Protein AF-A0A653CIJ9-F1 (afdb_monomer)

Secondary structure (DSSP, 8-state):
---HHHHHHHHHHHHHHHHHHHHS-TTTTS----TT-------GGGHHHHHHHHHHHHHHS--TTS-GGGHHHHHHHHHHHHHHHHHHS-SS--GGGHHHHHHHHHHHHHHHHHHHHHHHHH--HHHHHHHHHHHHHHHH-PPPTTS-HHHHHHHHHHHHHHHHHHHHHHHHSTTS-HHHHHHHHHHHHHHHHHHHHHHHHTT-HHHHHHHHHGGGGSSS--HHHHHHHHHHHHHHHHHHHHTT-THHHHHHHHHHHHS-GGGS-HHHHHHHHHHHHHHHHHHHHH--

Mean predicted aligned error: 9.96 Å

Organism: Callosobruchus maculatus (NCBI:txid64391)

Radius of gyration: 22.39 Å; Cα contacts (8 Å, |Δi|>4): 228; chains: 1; bounding box: 63×54×55 Å

Solvent-accessible surface area (backbone atoms only — not comparable to full-atom values): 16338 Å² total; per-residue (Å²): 133,82,62,70,61,61,52,50,49,50,48,50,51,50,48,52,47,50,52,34,54,58,70,64,38,85,65,74,82,70,67,92,80,70,96,81,72,79,72,78,82,68,62,76,90,49,48,29,58,53,37,40,49,33,28,50,46,47,68,78,56,65,47,95,87,52,64,72,76,55,37,60,55,25,41,53,50,20,50,54,46,41,52,54,55,57,70,73,48,72,92,72,88,51,79,89,50,46,68,49,57,54,44,53,54,54,44,50,51,48,51,53,50,49,51,39,56,53,23,67,74,67,67,46,76,70,33,55,55,52,37,54,51,50,56,52,47,53,74,72,61,66,82,60,90,86,54,55,68,67,58,55,46,54,56,48,53,56,48,43,58,54,25,51,51,47,25,53,55,31,65,71,53,70,85,79,34,68,72,59,18,46,52,23,46,51,53,44,45,51,46,37,41,50,51,16,52,48,31,37,75,71,69,34,50,68,62,12,53,60,37,48,57,53,54,73,77,47,94,75,73,55,65,73,53,53,49,52,40,52,54,47,50,38,52,40,19,54,49,36,38,75,70,75,34,75,62,24,49,57,54,32,52,48,55,60,69,72,45,72,53,87,79,51,56,71,70,57,43,49,52,51,52,54,53,50,51,54,49,54,60,53,51,63,66,75,76,113

InterPro domains:
  IPR003151 PIK-related kinase, FAT [PF02259] (44-279)
  IPR050517 DNA Damage Response and Repair Kinase [PTHR11139] (43-276)

pLDDT: mean 82.45, std 19.85, range [30.09, 97.69]

Structure (mmCIF, N/CA/C/O backbone):
data_AF-A0A653CIJ9-F1
#
_entry.id   AF-A0A653CIJ9-F1
#
loop_
_atom_site.group_PDB
_atom_site.id
_atom_site.type_symbol
_atom_site.label_atom_id
_atom_site.label_alt_id
_atom_site.label_comp_id
_atom_site.label_asym_id
_atom_site.label_entity_id
_atom_site.label_seq_id
_atom_site.pdbx_PDB_ins_code
_atom_site.Cartn_x
_atom_site.Cartn_y
_atom_site.Cartn_z
_atom_site.occupancy
_atom_site.B_iso_or_equiv
_atom_site.auth_seq_id
_atom_site.auth_comp_id
_atom_site.auth_asym_id
_atom_site.auth_atom_id
_atom_site.pdbx_PDB_model_num
ATOM 1 N N . MET A 1 1 ? -15.320 -1.641 -22.623 1.00 35.25 1 MET A N 1
ATOM 2 C CA . MET A 1 1 ? -15.693 -2.919 -21.975 1.00 35.25 1 MET A CA 1
ATOM 3 C C . MET A 1 1 ? -15.150 -2.884 -20.554 1.00 35.25 1 MET A C 1
ATOM 5 O O . MET A 1 1 ? -13.973 -2.603 -20.393 1.00 35.25 1 MET A O 1
ATOM 9 N N . GLY A 1 2 ? -16.014 -2.996 -19.540 1.00 39.44 2 GLY A N 1
ATOM 10 C CA . GLY A 1 2 ? -15.637 -2.788 -18.135 1.00 39.44 2 GLY A CA 1
ATOM 11 C C . GLY A 1 2 ? -14.834 -3.954 -17.557 1.00 39.44 2 GLY A C 1
ATOM 12 O O . GLY A 1 2 ? -15.166 -5.106 -17.819 1.00 39.44 2 GLY A O 1
ATOM 13 N N . ASP A 1 3 ? -13.804 -3.633 -16.772 1.00 39.78 3 ASP A N 1
ATOM 14 C CA . ASP A 1 3 ? -12.918 -4.585 -16.094 1.00 39.78 3 ASP A CA 1
ATOM 15 C C . ASP A 1 3 ? -13.707 -5.559 -15.177 1.00 39.78 3 ASP A C 1
ATOM 17 O O . ASP A 1 3 ? -14.273 -5.136 -14.157 1.00 39.78 3 ASP A O 1
ATOM 21 N N . PRO A 1 4 ? -13.752 -6.868 -15.499 1.00 38.34 4 PRO A N 1
ATOM 22 C CA . PRO A 1 4 ? -14.448 -7.883 -14.705 1.00 38.34 4 PRO A CA 1
ATOM 23 C C . PRO A 1 4 ? -13.892 -8.038 -13.280 1.00 38.34 4 PRO A C 1
ATOM 25 O O . PRO A 1 4 ? -14.633 -8.430 -12.369 1.00 38.34 4 PRO A O 1
ATOM 28 N N . ASN A 1 5 ? -12.614 -7.707 -13.061 1.00 38.00 5 ASN A N 1
ATOM 29 C CA . ASN A 1 5 ? -11.963 -7.789 -11.754 1.00 38.00 5 ASN A CA 1
ATOM 30 C C . ASN A 1 5 ? -12.343 -6.602 -10.865 1.00 38.00 5 ASN A C 1
ATOM 32 O O . ASN A 1 5 ? -12.708 -6.807 -9.705 1.00 38.00 5 ASN A O 1
ATOM 36 N N . GLY A 1 6 ? -12.399 -5.389 -11.422 1.00 35.47 6 GLY A N 1
ATOM 37 C CA . GLY A 1 6 ? -12.941 -4.210 -10.746 1.00 35.47 6 GLY A CA 1
ATOM 38 C C . GLY A 1 6 ? -14.407 -4.367 -10.322 1.00 35.47 6 GLY A C 1
ATOM 39 O O . GLY A 1 6 ? -14.795 -3.895 -9.253 1.00 35.47 6 GLY A O 1
ATOM 40 N N . ILE A 1 7 ? -15.223 -5.094 -11.096 1.00 36.72 7 ILE A N 1
ATOM 41 C CA . ILE A 1 7 ? -16.620 -5.403 -10.738 1.00 36.72 7 ILE A CA 1
ATOM 42 C C . ILE A 1 7 ? -16.692 -6.434 -9.603 1.00 36.72 7 ILE A C 1
ATOM 44 O O . ILE A 1 7 ? -17.505 -6.276 -8.691 1.00 36.72 7 ILE A O 1
ATOM 48 N N . ARG A 1 8 ? -15.842 -7.471 -9.609 1.00 37.38 8 ARG A N 1
ATOM 49 C CA . ARG A 1 8 ? -15.762 -8.454 -8.510 1.00 37.38 8 ARG A CA 1
ATOM 50 C C . ARG A 1 8 ? -15.250 -7.830 -7.215 1.00 37.38 8 ARG A C 1
ATO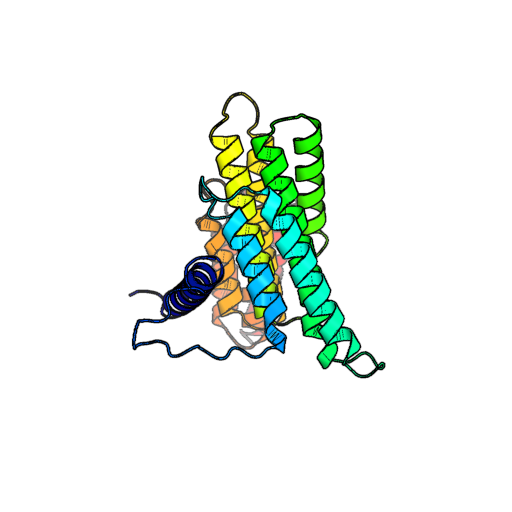M 52 O O . ARG A 1 8 ? -15.795 -8.126 -6.154 1.00 37.38 8 ARG A O 1
ATOM 59 N N . GLN A 1 9 ? -14.265 -6.940 -7.301 1.00 41.88 9 GLN A N 1
ATOM 60 C CA . GLN A 1 9 ? -13.733 -6.209 -6.156 1.00 41.88 9 GLN A CA 1
ATOM 61 C C . GLN A 1 9 ? -14.761 -5.218 -5.600 1.00 41.88 9 GLN A C 1
ATOM 63 O O . GLN A 1 9 ? -15.078 -5.301 -4.417 1.00 41.88 9 GLN A O 1
ATOM 68 N N . LYS A 1 10 ? -15.406 -4.408 -6.454 1.00 39.22 10 LYS A N 1
ATOM 69 C CA . LYS A 1 10 ? -16.530 -3.553 -6.036 1.00 39.22 10 LYS A CA 1
ATOM 70 C C . LYS A 1 10 ? -17.684 -4.355 -5.449 1.00 39.22 10 LYS A C 1
ATOM 72 O O . LYS A 1 10 ? -18.260 -3.919 -4.465 1.00 39.22 10 LYS A O 1
ATOM 77 N N . ARG A 1 11 ? -18.024 -5.530 -5.994 1.00 37.16 11 ARG A N 1
ATOM 78 C CA . ARG A 1 11 ? -19.059 -6.405 -5.413 1.00 37.16 11 ARG A CA 1
ATOM 79 C C . ARG A 1 11 ? -18.641 -6.958 -4.058 1.00 37.16 11 ARG A C 1
ATOM 81 O O . ARG A 1 11 ? -19.482 -7.020 -3.172 1.00 37.16 11 ARG A O 1
ATOM 88 N N . ARG A 1 12 ? -17.378 -7.346 -3.865 1.00 45.66 12 ARG A N 1
ATOM 89 C CA . ARG A 1 12 ? -16.869 -7.844 -2.578 1.00 45.66 12 ARG A CA 1
ATOM 90 C C . ARG A 1 12 ? -16.817 -6.729 -1.536 1.00 45.66 12 ARG A C 1
ATOM 92 O O . ARG A 1 12 ? -17.280 -6.942 -0.425 1.00 45.66 12 ARG A O 1
ATOM 99 N N . GLU A 1 13 ? -16.364 -5.540 -1.914 1.00 47.19 13 GLU A N 1
ATOM 100 C CA . GLU A 1 13 ? -16.382 -4.330 -1.085 1.00 47.19 13 GLU A CA 1
ATOM 101 C C . GLU A 1 13 ? -17.812 -3.887 -0.773 1.00 47.19 13 GLU A C 1
ATOM 103 O O . GLU A 1 13 ? -18.110 -3.617 0.378 1.00 47.19 13 GLU A O 1
ATOM 108 N N . GLN A 1 14 ? -18.734 -3.900 -1.740 1.00 43.75 14 GLN A N 1
ATOM 109 C CA . GLN A 1 14 ? -20.156 -3.617 -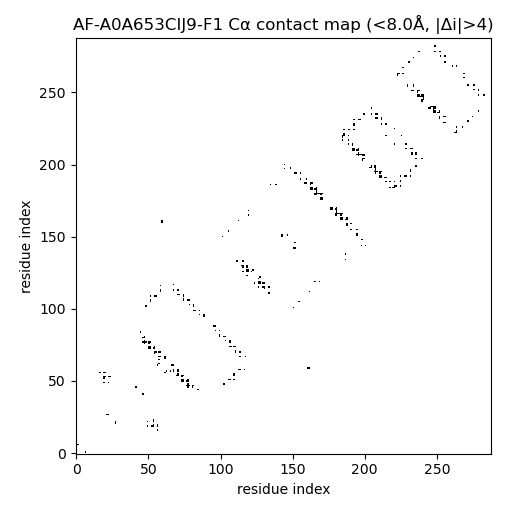1.514 1.00 43.75 14 GLN A CA 1
ATOM 110 C C . GLN A 1 14 ? -20.832 -4.684 -0.656 1.00 43.75 14 GLN A C 1
ATOM 112 O O . GLN A 1 14 ? -21.688 -4.345 0.151 1.00 43.75 14 GLN A O 1
ATOM 117 N N . THR A 1 15 ? -20.452 -5.956 -0.790 1.00 41.41 15 THR A N 1
ATOM 118 C CA . THR A 1 15 ? -20.979 -7.048 0.041 1.00 41.41 15 THR A CA 1
ATOM 119 C C . THR A 1 15 ? -20.452 -6.926 1.465 1.00 41.41 15 THR A C 1
ATOM 121 O O . THR A 1 15 ? -21.232 -7.002 2.403 1.00 41.41 15 THR A O 1
ATOM 124 N N . LEU A 1 16 ? -19.158 -6.656 1.649 1.00 48.03 16 LEU A N 1
ATOM 125 C CA . LEU A 1 16 ? -18.554 -6.418 2.962 1.00 48.03 16 LEU A CA 1
ATOM 126 C C . LEU A 1 16 ? -19.055 -5.112 3.592 1.00 48.03 16 LEU A C 1
ATOM 128 O O . LEU A 1 16 ? -19.293 -5.077 4.793 1.00 48.03 16 LEU A O 1
ATOM 132 N N . LEU A 1 17 ? -19.305 -4.076 2.790 1.00 46.53 17 LEU A N 1
ATOM 133 C CA . LEU A 1 17 ? -19.929 -2.821 3.205 1.00 46.53 17 LEU A CA 1
ATOM 134 C C . LEU A 1 17 ? -21.400 -3.030 3.573 1.00 46.53 17 LEU A C 1
ATOM 136 O O . LEU A 1 17 ? -21.857 -2.472 4.560 1.00 46.53 17 LEU A O 1
ATOM 140 N N . ALA A 1 18 ? -22.147 -3.846 2.828 1.00 42.81 18 ALA A N 1
ATOM 141 C CA . ALA A 1 18 ? -23.533 -4.186 3.140 1.00 42.81 18 ALA A CA 1
ATOM 142 C C . ALA A 1 18 ? -23.631 -5.061 4.397 1.00 42.81 18 ALA A C 1
ATOM 144 O O . ALA A 1 18 ? -24.510 -4.840 5.225 1.00 42.81 18 ALA A O 1
ATOM 145 N N . VAL A 1 19 ? -22.717 -6.018 4.570 1.00 45.94 19 VAL A N 1
ATOM 146 C CA . VAL A 1 19 ? -22.606 -6.856 5.773 1.00 45.94 19 VAL A CA 1
ATOM 147 C C . VAL A 1 19 ? -22.187 -6.004 6.972 1.00 45.94 19 VAL A C 1
ATOM 149 O O . VAL A 1 19 ? -22.821 -6.073 8.018 1.00 45.94 19 VAL A O 1
ATOM 152 N N . GLY A 1 20 ? -21.197 -5.127 6.809 1.00 43.41 20 GLY A N 1
ATOM 153 C CA . GLY A 1 20 ? -20.756 -4.199 7.846 1.00 43.41 20 GLY A CA 1
ATOM 154 C C . GLY A 1 20 ? -21.824 -3.170 8.226 1.00 43.41 20 GLY A C 1
ATOM 155 O O . GLY A 1 20 ? -22.024 -2.928 9.410 1.00 43.41 20 GLY A O 1
ATOM 156 N N . LYS A 1 21 ? -22.590 -2.640 7.262 1.00 42.53 21 LYS A N 1
ATOM 157 C CA . LYS A 1 21 ? -23.752 -1.768 7.518 1.00 42.53 21 LYS A CA 1
ATOM 158 C C . LYS A 1 21 ? -24.861 -2.483 8.293 1.00 42.53 21 LYS A C 1
ATOM 160 O O . LYS A 1 21 ? -25.407 -1.894 9.216 1.00 42.53 21 LYS A O 1
ATOM 165 N N . ARG A 1 22 ? -25.160 -3.749 7.967 1.00 39.88 22 ARG A N 1
ATOM 166 C CA . ARG A 1 22 ? -26.161 -4.560 8.691 1.00 39.88 22 ARG A CA 1
ATOM 167 C C . ARG A 1 22 ? -25.728 -4.914 10.114 1.00 39.88 22 ARG A C 1
ATOM 169 O O . ARG A 1 22 ? -26.576 -5.035 10.985 1.00 39.88 22 ARG A O 1
ATOM 176 N N . LEU A 1 23 ? -24.428 -5.089 10.348 1.00 44.19 23 LEU A N 1
ATOM 177 C CA . LEU A 1 23 ? -23.879 -5.470 11.655 1.00 44.19 23 LEU A CA 1
ATOM 178 C C . LEU A 1 23 ? -23.578 -4.260 12.554 1.00 44.19 23 LEU A C 1
ATOM 180 O O . LEU A 1 23 ? -23.607 -4.387 13.774 1.00 44.19 23 LEU A O 1
ATOM 184 N N . ALA A 1 24 ? -23.335 -3.084 11.970 1.00 38.44 24 ALA A N 1
ATOM 185 C CA . ALA A 1 24 ? -23.124 -1.828 12.690 1.00 38.44 24 ALA A CA 1
ATOM 186 C C . ALA A 1 24 ? -24.430 -1.128 13.108 1.00 38.44 24 ALA A C 1
ATOM 188 O O . ALA A 1 24 ? -24.363 -0.048 13.706 1.00 38.44 24 ALA A O 1
ATOM 189 N N . ASP A 1 25 ? -25.599 -1.688 12.779 1.00 38.00 25 ASP A N 1
ATOM 190 C CA . ASP A 1 25 ? -26.905 -1.154 13.157 1.00 38.00 25 ASP A CA 1
ATOM 191 C C . ASP A 1 25 ? -27.449 -1.873 14.411 1.00 38.00 25 ASP A C 1
ATOM 193 O O . ASP A 1 25 ? -27.923 -3.008 14.319 1.00 38.00 25 ASP A O 1
ATOM 197 N N . PRO A 1 26 ? -27.410 -1.250 15.608 1.00 40.25 26 PRO A N 1
ATOM 198 C CA . PRO A 1 26 ? -27.863 -1.881 16.850 1.00 40.25 26 PRO A CA 1
ATOM 199 C C . PRO A 1 26 ? -29.378 -2.135 16.886 1.00 40.25 26 PRO A C 1
ATOM 201 O O . PRO A 1 26 ? -29.870 -2.761 17.828 1.00 40.25 26 PRO A O 1
ATOM 204 N N . LYS A 1 27 ? -30.132 -1.611 15.907 1.00 39.47 27 LYS A N 1
ATOM 205 C CA . LYS A 1 27 ? -31.590 -1.743 15.820 1.00 39.47 27 LYS A CA 1
ATOM 206 C C . LYS A 1 27 ? -32.053 -2.965 15.020 1.00 39.47 27 LYS A C 1
ATOM 208 O O . LYS A 1 27 ? -33.137 -3.460 15.297 1.00 39.47 27 LYS A O 1
ATOM 213 N N . LEU A 1 28 ? -31.225 -3.540 14.142 1.00 39.03 28 LEU A N 1
ATOM 214 C CA . LEU A 1 28 ? -31.587 -4.767 13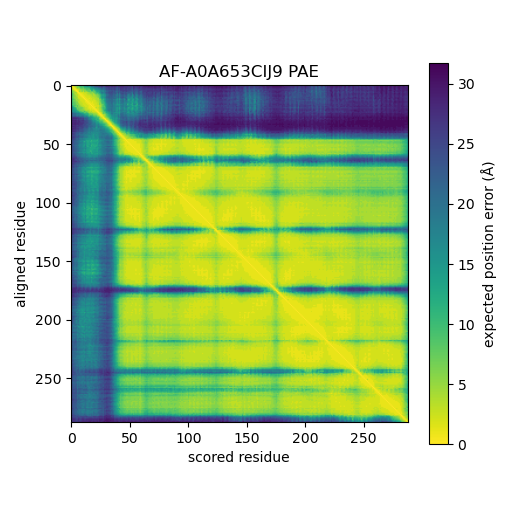.407 1.00 39.03 28 LEU A CA 1
ATOM 215 C C . LEU A 1 28 ? -31.463 -6.060 14.234 1.00 39.03 28 LEU A C 1
ATOM 217 O O . LEU A 1 28 ? -31.831 -7.133 13.768 1.00 39.03 28 LEU A O 1
ATOM 221 N N . GLY A 1 29 ? -30.975 -5.972 15.474 1.00 35.75 29 GLY A N 1
ATOM 222 C CA . GLY A 1 29 ? -31.006 -7.078 16.434 1.00 35.75 29 GLY A CA 1
ATOM 223 C C . GLY A 1 29 ? -32.309 -7.186 17.233 1.00 35.75 29 GLY A C 1
ATOM 224 O O . GLY A 1 29 ? -32.353 -7.988 18.162 1.00 35.75 29 GLY A O 1
ATOM 225 N N . ARG A 1 30 ? -33.328 -6.358 16.943 1.00 33.69 30 ARG A N 1
ATOM 226 C CA . ARG A 1 30 ? -34.541 -6.247 17.773 1.00 33.69 30 ARG A CA 1
ATOM 227 C C . ARG A 1 30 ? -35.883 -6.191 17.034 1.00 33.69 30 ARG A C 1
ATOM 229 O O . ARG A 1 30 ? -36.881 -5.942 17.696 1.00 33.69 30 ARG A O 1
ATOM 236 N N . ASP A 1 31 ? -35.928 -6.480 15.735 1.00 30.89 31 ASP A N 1
ATOM 237 C CA . ASP A 1 31 ? -37.199 -6.753 15.049 1.00 30.89 31 ASP A CA 1
ATOM 238 C C . ASP A 1 31 ? -37.380 -8.264 14.870 1.00 30.89 31 ASP A C 1
ATOM 240 O O . ASP A 1 31 ? -36.974 -8.871 13.874 1.00 30.89 31 ASP A O 1
ATOM 244 N N . GLU A 1 32 ? -37.998 -8.884 15.875 1.00 33.69 32 GLU A N 1
ATOM 245 C CA . GLU A 1 32 ? -38.643 -10.187 15.734 1.00 33.69 32 GLU A CA 1
ATOM 246 C C . GLU A 1 32 ? -39.872 -10.028 14.825 1.00 33.69 32 GLU A C 1
ATOM 248 O O . GLU A 1 32 ? -40.973 -9.778 15.306 1.00 33.69 32 GLU A O 1
ATOM 253 N N . GLY A 1 33 ? -39.708 -10.109 13.498 1.00 33.59 33 GLY A N 1
ATOM 254 C CA . GLY A 1 33 ? -40.895 -10.011 12.638 1.00 33.59 33 GLY A CA 1
ATOM 255 C C . GLY A 1 33 ? -40.758 -9.955 11.119 1.00 33.59 33 GLY A C 1
ATOM 256 O O . GLY A 1 33 ? -41.736 -9.582 10.481 1.00 33.59 33 GLY A O 1
ATOM 257 N N . SER A 1 34 ? -39.626 -10.308 10.491 1.00 30.09 34 SER A N 1
ATOM 258 C CA . SER A 1 34 ? -39.554 -10.333 9.012 1.00 30.09 34 SER A CA 1
ATOM 259 C C . SER A 1 34 ? -39.016 -11.661 8.456 1.00 30.09 34 SER A C 1
ATOM 261 O O . SER A 1 34 ? -37.984 -12.134 8.949 1.00 30.09 34 SER A O 1
ATOM 263 N N . PRO A 1 35 ? -39.658 -12.288 7.441 1.00 35.59 35 PRO A N 1
ATOM 264 C CA . PRO A 1 35 ? -39.469 -13.711 7.140 1.00 35.59 35 PRO A CA 1
ATOM 265 C C . PRO A 1 35 ? -38.202 -14.047 6.339 1.00 35.59 35 PRO A C 1
ATOM 267 O O . PRO A 1 35 ? -37.975 -15.216 6.050 1.00 35.59 35 PRO A O 1
ATOM 270 N N . ASP A 1 36 ? -37.357 -13.074 5.985 1.00 34.94 36 ASP A N 1
ATOM 271 C CA . ASP A 1 36 ? -36.250 -13.294 5.034 1.00 34.94 36 ASP A CA 1
ATOM 272 C C . ASP A 1 36 ? -34.850 -13.294 5.684 1.00 34.94 36 ASP A C 1
ATOM 274 O O . ASP A 1 36 ? -33.830 -12.914 5.101 1.00 34.94 36 ASP A O 1
ATOM 278 N N . HIS A 1 37 ? -34.778 -13.733 6.943 1.00 39.34 37 HIS A N 1
ATOM 279 C CA . HIS A 1 37 ? -33.533 -13.826 7.703 1.00 39.34 37 HIS A CA 1
ATOM 280 C C . HIS A 1 37 ? -32.800 -15.144 7.433 1.00 39.34 37 HIS A C 1
ATOM 282 O O . HIS A 1 37 ? -32.650 -15.987 8.320 1.00 39.34 37 HIS A O 1
ATOM 288 N N . ARG A 1 38 ? -32.206 -15.295 6.243 1.00 34.44 38 ARG A N 1
ATOM 289 C CA . ARG A 1 38 ? -30.994 -16.123 6.149 1.00 34.44 38 ARG A CA 1
ATOM 290 C C . ARG A 1 38 ? -29.889 -15.410 6.931 1.00 34.44 38 ARG A C 1
ATOM 292 O O . ARG A 1 38 ? -29.119 -14.634 6.369 1.00 34.44 38 ARG A O 1
ATOM 299 N N . ARG A 1 39 ? -29.832 -15.643 8.251 1.00 42.91 39 ARG A N 1
ATOM 300 C CA . ARG A 1 39 ? -28.660 -15.320 9.076 1.00 42.91 39 ARG A CA 1
ATOM 301 C C . ARG A 1 39 ? -27.484 -16.024 8.412 1.00 42.91 39 ARG A C 1
ATOM 303 O O . ARG A 1 39 ? -27.364 -17.240 8.513 1.00 42.91 39 ARG A O 1
ATOM 310 N N . ILE A 1 40 ? -26.652 -15.281 7.687 1.00 44.88 40 ILE A N 1
ATOM 311 C CA . ILE A 1 40 ? -25.373 -15.804 7.215 1.00 44.88 40 ILE A CA 1
ATOM 312 C C . ILE A 1 40 ? -24.603 -16.129 8.496 1.00 44.88 40 ILE A C 1
ATOM 314 O O . ILE A 1 40 ? -24.130 -15.228 9.187 1.00 44.88 40 ILE A O 1
ATOM 318 N N . GLN A 1 41 ? -24.572 -17.406 8.872 1.00 44.16 41 GLN A N 1
ATOM 319 C CA . GLN A 1 41 ? -23.810 -17.897 10.010 1.00 44.16 41 GLN A CA 1
ATOM 320 C C . GLN A 1 41 ? -22.335 -17.801 9.612 1.00 44.16 41 GLN A C 1
ATOM 322 O O . GLN A 1 41 ? -21.765 -18.715 9.024 1.00 44.16 41 GLN A O 1
ATOM 327 N N . LEU A 1 42 ? -21.740 -16.627 9.826 1.00 55.62 42 LEU A N 1
ATOM 328 C CA . LEU A 1 42 ? -20.315 -16.430 9.604 1.00 55.62 42 LEU A CA 1
ATOM 329 C C . LEU A 1 42 ? -19.532 -17.227 10.659 1.00 55.62 42 LEU A C 1
ATOM 331 O O . LEU A 1 42 ? -19.967 -17.281 11.815 1.00 55.62 42 LEU A O 1
ATOM 335 N N . PRO A 1 43 ? -18.387 -17.836 10.294 1.00 67.94 43 PRO A N 1
ATOM 336 C CA . PRO A 1 43 ? -17.551 -18.556 11.246 1.00 67.94 43 PRO A CA 1
ATOM 337 C C . PRO A 1 43 ? -17.226 -17.675 12.453 1.00 67.94 43 PRO A C 1
ATOM 339 O O . PRO A 1 43 ? -16.777 -16.538 12.289 1.00 67.94 43 PRO A O 1
ATOM 342 N N . LYS A 1 44 ? -17.436 -18.195 13.670 1.00 65.00 44 LYS A N 1
ATOM 343 C CA . LYS A 1 44 ? -17.152 -17.464 14.921 1.00 65.00 44 LYS A CA 1
ATOM 344 C C . LYS A 1 44 ? -15.698 -16.978 14.985 1.00 65.00 44 LYS A C 1
ATOM 346 O O . LYS A 1 44 ? -15.438 -15.899 15.504 1.00 65.00 44 LYS A O 1
ATOM 351 N N . GLU A 1 45 ? -14.784 -17.718 14.364 1.00 66.81 45 GLU A N 1
ATOM 352 C CA . GLU A 1 45 ? -13.358 -17.397 14.227 1.00 66.81 45 GLU A CA 1
ATOM 353 C C . GLU A 1 45 ? -13.084 -16.097 13.444 1.00 66.81 45 GLU A C 1
ATOM 355 O O . GLU A 1 45 ? -12.016 -15.507 13.588 1.00 66.81 45 GLU A O 1
ATOM 360 N N . MET A 1 46 ? -14.044 -15.608 12.647 1.00 79.56 46 MET A N 1
ATOM 361 C CA . MET A 1 46 ? -13.947 -14.338 11.911 1.00 79.56 46 MET A CA 1
ATOM 362 C C . MET A 1 46 ? -14.667 -13.173 12.597 1.00 79.56 46 MET A C 1
ATOM 364 O O . MET A 1 46 ? -14.729 -12.071 12.046 1.00 79.56 46 MET A O 1
ATOM 368 N N . ALA A 1 47 ? -15.206 -13.376 13.798 1.00 87.06 47 ALA A N 1
ATOM 369 C CA . ALA A 1 47 ? -15.973 -12.346 14.485 1.00 87.06 47 ALA A CA 1
ATOM 370 C C . ALA A 1 47 ? -15.124 -11.101 14.815 1.00 87.06 47 ALA A C 1
ATOM 372 O O . ALA A 1 47 ? -15.605 -9.982 14.652 1.00 87.06 47 ALA A O 1
ATOM 373 N N . TRP A 1 48 ? -13.834 -11.268 15.142 1.00 90.38 48 TRP A N 1
ATOM 374 C CA . TRP A 1 48 ? -12.902 -10.141 15.312 1.00 90.38 48 TRP A CA 1
ATOM 375 C C . TRP A 1 48 ? -12.797 -9.276 14.044 1.00 90.38 48 TRP A C 1
ATOM 377 O O . TRP A 1 48 ? -12.728 -8.052 14.134 1.00 90.38 48 TRP A O 1
ATOM 387 N N . LYS A 1 49 ? -12.834 -9.900 12.858 1.00 90.12 49 LYS A N 1
ATOM 388 C CA . LYS A 1 49 ? -12.684 -9.230 11.559 1.00 90.12 49 LYS A CA 1
ATOM 389 C C . LYS A 1 49 ? -13.904 -8.375 11.238 1.00 90.12 49 LYS A C 1
ATOM 391 O O . LYS A 1 49 ? -13.768 -7.245 10.779 1.00 90.12 49 LYS A O 1
ATOM 396 N N . ILE A 1 50 ? -15.092 -8.894 11.542 1.00 89.31 50 ILE A N 1
ATOM 397 C CA . ILE A 1 50 ? -16.355 -8.153 11.452 1.00 89.31 50 ILE A CA 1
ATOM 398 C C . ILE A 1 50 ? -16.329 -6.940 12.381 1.00 89.31 50 ILE A C 1
ATOM 400 O O . ILE A 1 50 ? -16.611 -5.829 11.935 1.00 89.31 50 ILE A O 1
ATOM 404 N N . THR A 1 51 ? -15.974 -7.143 13.653 1.00 91.94 51 THR A N 1
ATOM 405 C CA . THR A 1 51 ? -15.897 -6.068 14.650 1.00 91.94 51 THR A CA 1
ATOM 406 C C . THR A 1 51 ? -14.927 -4.980 14.194 1.00 91.94 51 THR A C 1
ATOM 408 O O . THR A 1 51 ? -15.271 -3.801 14.165 1.00 91.94 51 THR A O 1
ATOM 411 N N . MET A 1 52 ? -13.739 -5.371 13.737 1.00 93.69 52 MET A N 1
ATOM 412 C CA . MET A 1 52 ? -12.742 -4.449 13.203 1.00 93.69 52 MET A CA 1
ATOM 413 C C . MET A 1 52 ? -13.267 -3.661 11.991 1.00 93.69 52 MET A C 1
ATOM 415 O O . MET A 1 52 ? -13.128 -2.439 11.948 1.00 93.69 52 MET A O 1
ATOM 419 N N . TYR A 1 53 ? -13.917 -4.318 11.025 1.00 91.19 53 TYR A N 1
ATOM 420 C CA . TYR A 1 53 ? -14.534 -3.624 9.888 1.00 91.19 53 TYR A CA 1
ATOM 421 C C . TYR A 1 53 ? -15.663 -2.682 10.313 1.00 91.19 53 TYR A C 1
ATOM 423 O O . TYR A 1 53 ? -15.785 -1.603 9.740 1.00 91.19 53 TYR A O 1
ATOM 431 N N . GLY A 1 54 ? -16.434 -3.023 11.347 1.00 89.94 54 GLY A N 1
ATOM 432 C CA . GLY A 1 54 ? -17.402 -2.109 11.959 1.00 89.94 54 GLY A CA 1
ATOM 433 C C . GLY A 1 54 ? -16.747 -0.814 12.451 1.00 89.94 54 GLY A C 1
ATOM 434 O O . GLY A 1 54 ? -17.254 0.275 12.178 1.00 89.94 54 GLY A O 1
ATOM 435 N N . GLY A 1 55 ? -15.577 -0.919 13.088 1.00 92.06 55 GLY A N 1
ATOM 436 C CA . GLY A 1 55 ? -14.775 0.236 13.496 1.00 92.06 55 GLY A CA 1
ATOM 437 C C . GLY A 1 55 ? -14.305 1.087 12.314 1.00 92.06 55 GLY A C 1
ATOM 438 O O . GLY A 1 55 ? -14.482 2.304 12.327 1.00 92.06 55 GLY A O 1
ATOM 439 N N . TYR A 1 56 ? -13.767 0.464 11.262 1.00 91.62 56 TYR A N 1
ATOM 440 C CA . TYR A 1 56 ? -13.338 1.191 10.062 1.00 91.62 56 TYR A CA 1
ATOM 441 C C . TYR A 1 56 ? -14.502 1.902 9.361 1.00 91.62 56 TYR A C 1
ATOM 443 O O . TYR A 1 56 ? -14.367 3.050 8.937 1.00 91.62 56 TYR A O 1
ATOM 451 N N . LEU A 1 57 ? -15.664 1.250 9.263 1.00 89.38 57 LEU A N 1
ATOM 452 C CA . LEU A 1 57 ? -16.858 1.858 8.680 1.00 89.38 57 LEU A CA 1
ATOM 453 C C . LEU A 1 57 ? -17.340 3.059 9.488 1.00 89.38 57 LEU A C 1
ATOM 455 O O . LEU A 1 57 ? -17.713 4.062 8.890 1.00 89.38 57 LEU A O 1
ATOM 459 N N . LEU A 1 58 ? -17.272 2.993 10.819 1.00 89.50 58 LEU A N 1
ATOM 460 C CA . LEU A 1 58 ? -17.603 4.128 11.677 1.00 89.50 58 LEU A CA 1
ATOM 461 C C . LEU A 1 58 ? -16.673 5.333 11.439 1.00 89.50 58 LEU A C 1
ATOM 463 O O . LEU A 1 58 ? -17.125 6.474 11.506 1.00 89.50 58 LEU A O 1
ATOM 467 N N . ILE A 1 59 ? -15.391 5.094 11.138 1.00 89.81 59 ILE A N 1
ATOM 468 C CA . ILE A 1 59 ? -14.439 6.154 10.770 1.00 89.81 59 ILE A CA 1
ATOM 469 C C . ILE A 1 59 ? -14.766 6.729 9.384 1.00 89.81 59 ILE A C 1
ATOM 471 O O . ILE A 1 59 ? -14.839 7.944 9.214 1.00 89.81 59 ILE A O 1
ATOM 475 N N . CYS A 1 60 ? -14.919 5.866 8.377 1.00 85.06 60 CYS A N 1
ATOM 476 C CA . CYS A 1 60 ? -15.043 6.278 6.976 1.00 85.06 60 CYS A CA 1
ATOM 477 C C . CYS A 1 60 ?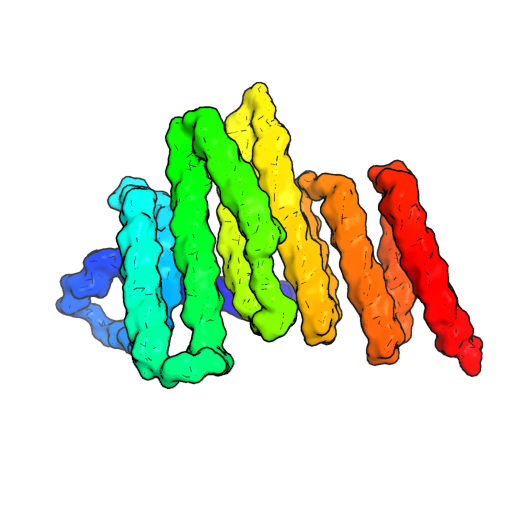 -16.438 6.801 6.605 1.00 85.06 60 CYS A C 1
ATOM 479 O O . CYS A 1 60 ? -16.568 7.546 5.636 1.00 85.06 60 CYS A O 1
ATOM 481 N N . GLN A 1 61 ? -17.475 6.403 7.342 1.00 81.50 61 GLN A N 1
ATOM 482 C CA . GLN A 1 61 ? -18.859 6.846 7.177 1.00 81.50 61 GLN A CA 1
ATOM 483 C C . GLN A 1 61 ? -19.371 7.358 8.527 1.00 81.50 61 GLN A C 1
ATOM 485 O O . GLN A 1 61 ? -20.146 6.665 9.191 1.00 81.50 61 GLN A O 1
ATOM 490 N N . PRO A 1 62 ? -18.910 8.543 8.966 1.00 67.88 62 PRO A N 1
ATOM 491 C CA . PRO A 1 62 ? -19.362 9.111 10.222 1.00 67.88 62 PRO A CA 1
ATOM 492 C C . PRO A 1 62 ? -20.853 9.447 10.111 1.00 67.88 62 PRO A C 1
ATOM 494 O O . PRO A 1 62 ? -21.243 10.374 9.409 1.00 67.88 62 PRO A O 1
ATOM 497 N N . ASP A 1 63 ? -21.683 8.666 10.794 1.00 69.19 63 ASP A N 1
ATOM 498 C CA . ASP A 1 63 ? -23.084 8.987 11.056 1.00 69.19 63 ASP A CA 1
ATOM 499 C C . ASP A 1 63 ? -23.112 10.085 12.128 1.00 69.19 63 ASP A C 1
ATOM 501 O O . ASP A 1 63 ? -22.438 9.951 13.153 1.00 69.19 63 ASP A O 1
ATOM 505 N N . GLU A 1 64 ? -23.870 11.164 11.917 1.00 60.44 64 GLU A N 1
ATOM 506 C CA . GLU A 1 64 ? -24.007 12.253 12.898 1.00 60.44 64 GLU A CA 1
ATOM 507 C C . GLU A 1 64 ? -24.453 11.728 14.273 1.00 60.44 64 GLU A C 1
ATOM 509 O O . GLU A 1 64 ? -24.060 12.263 15.310 1.00 60.44 64 GLU A O 1
ATOM 514 N N . ASN A 1 65 ? -25.187 10.609 14.291 1.00 59.12 65 ASN A N 1
ATOM 515 C CA . ASN A 1 65 ? -25.662 9.961 15.509 1.00 59.12 65 ASN A CA 1
ATOM 516 C C . ASN A 1 65 ? -24.610 9.073 16.198 1.00 59.12 65 ASN A C 1
ATOM 518 O O . ASN A 1 65 ? -24.785 8.698 17.361 1.00 59.12 65 ASN A O 1
ATOM 522 N N . LYS A 1 66 ? -23.520 8.694 15.513 1.00 64.56 66 LYS A N 1
ATOM 523 C CA . LYS A 1 66 ? -22.503 7.773 16.045 1.00 64.56 66 LYS A CA 1
ATOM 524 C C . LYS A 1 66 ? -21.181 8.494 16.275 1.00 64.56 66 LYS A C 1
ATOM 526 O O . LYS A 1 66 ? -20.403 8.776 15.369 1.00 64.56 66 LYS A O 1
ATOM 531 N N . LEU A 1 67 ? -20.894 8.735 17.550 1.00 75.19 67 LEU A N 1
ATOM 532 C CA . LEU A 1 67 ? -19.676 9.411 17.982 1.00 75.19 67 LEU A CA 1
ATOM 533 C C . LEU A 1 67 ? -18.425 8.578 17.655 1.00 75.19 67 LEU A C 1
ATOM 535 O O . LEU A 1 67 ? -18.341 7.407 18.024 1.00 75.19 67 LEU A O 1
ATOM 539 N N . LEU A 1 68 ? -17.405 9.218 17.070 1.00 81.12 68 LEU A N 1
ATOM 540 C CA . LEU A 1 68 ? -16.101 8.603 16.757 1.00 81.12 68 LEU A CA 1
ATOM 541 C C . LEU A 1 68 ? -15.461 7.874 17.949 1.00 81.12 68 LEU A C 1
ATOM 543 O O . LEU A 1 68 ? -14.751 6.895 17.754 1.00 81.12 68 LEU A O 1
ATOM 547 N N . LYS A 1 69 ? -15.747 8.304 19.185 1.00 82.62 69 LYS A N 1
ATOM 548 C CA . LYS A 1 69 ? -15.262 7.647 20.411 1.00 82.62 69 LYS A CA 1
ATOM 549 C C . LYS A 1 69 ? -15.667 6.171 20.521 1.00 82.62 69 LYS A C 1
ATOM 551 O O . LYS A 1 69 ? -15.016 5.410 21.220 1.00 82.62 69 LYS A O 1
ATOM 556 N N . PHE A 1 70 ? -16.727 5.736 19.831 1.00 87.88 70 PHE A N 1
ATOM 557 C CA . PHE A 1 70 ? -17.120 4.326 19.838 1.00 87.88 70 PHE A CA 1
ATOM 558 C C . PHE A 1 70 ? -16.118 3.416 19.117 1.00 87.88 70 PHE A C 1
ATOM 560 O O . PHE A 1 70 ? -16.136 2.214 19.374 1.00 87.88 70 PHE A O 1
ATOM 567 N N . VAL A 1 71 ? -15.219 3.952 18.281 1.00 91.12 71 VAL A N 1
ATOM 568 C CA . VAL A 1 71 ? -14.164 3.156 17.632 1.00 91.12 71 VAL A CA 1
ATOM 569 C C . VAL A 1 71 ? -13.262 2.470 18.661 1.00 91.12 71 VAL A C 1
ATOM 571 O O . VAL A 1 71 ? -12.897 1.316 18.459 1.00 91.12 71 VAL A O 1
ATOM 574 N N . GLU A 1 72 ? -12.972 3.113 19.795 1.00 92.25 72 GLU A N 1
ATOM 575 C CA . GLU A 1 72 ? -12.160 2.523 20.873 1.00 92.25 72 GLU A CA 1
ATOM 576 C C . GLU A 1 72 ? -12.765 1.203 21.381 1.00 92.25 72 GLU A C 1
ATOM 578 O O . GLU A 1 72 ? -12.043 0.231 21.591 1.00 92.25 72 GLU A O 1
ATOM 583 N N . ARG A 1 73 ? -14.102 1.115 21.455 1.00 93.06 73 ARG A N 1
ATOM 584 C CA . ARG A 1 73 ? -14.800 -0.125 21.835 1.00 93.06 73 ARG A CA 1
ATOM 585 C C . ARG A 1 73 ? -14.664 -1.218 20.777 1.00 93.06 73 ARG A C 1
ATOM 587 O O . ARG A 1 73 ? -14.549 -2.390 21.125 1.00 93.06 73 ARG A O 1
ATOM 594 N N . TYR A 1 74 ? -14.678 -0.855 19.493 1.00 93.94 74 TYR A N 1
ATOM 595 C CA . TYR A 1 74 ? -14.440 -1.811 18.407 1.00 93.94 74 TYR A CA 1
ATOM 596 C C . TYR A 1 74 ? -13.003 -2.342 18.435 1.00 93.94 74 TYR A C 1
ATOM 598 O O . TYR A 1 74 ? -12.807 -3.541 18.250 1.00 93.94 74 TYR A O 1
ATOM 606 N N . VAL A 1 75 ? -12.015 -1.484 18.714 1.00 96.31 75 VAL A N 1
ATOM 607 C CA . VAL A 1 75 ? -10.604 -1.880 18.871 1.00 96.31 75 VAL A CA 1
ATOM 608 C C . VAL A 1 75 ? -10.450 -2.856 20.036 1.00 96.31 75 VAL A C 1
ATOM 610 O O . VAL A 1 75 ? -9.890 -3.938 19.855 1.00 96.31 75 VAL A O 1
ATOM 613 N N . GLU A 1 76 ? -10.989 -2.518 21.209 1.00 96.44 76 GLU A N 1
ATOM 614 C CA . GLU A 1 76 ? -10.922 -3.364 22.406 1.00 96.44 76 GLU A CA 1
ATOM 615 C C . GLU A 1 76 ? -11.613 -4.716 22.180 1.00 96.44 76 GLU A C 1
ATOM 617 O O . GLU A 1 76 ? -11.040 -5.775 22.441 1.00 96.44 76 GLU A O 1
ATOM 622 N N . SER A 1 77 ? -12.827 -4.699 21.624 1.00 95.44 77 SER A N 1
ATOM 623 C CA . SER A 1 77 ? -13.585 -5.916 21.342 1.00 95.44 77 SER A CA 1
ATOM 624 C C . SER A 1 77 ? -12.879 -6.806 20.315 1.00 95.44 77 SER A C 1
ATOM 626 O O . SER A 1 77 ? -12.700 -7.996 20.572 1.00 95.44 77 SER A O 1
ATOM 628 N N . ALA A 1 78 ? -12.406 -6.247 19.194 1.00 95.12 78 ALA A N 1
ATOM 629 C CA . ALA A 1 78 ? -11.676 -7.009 18.182 1.00 95.12 78 ALA A CA 1
ATOM 630 C C . ALA A 1 78 ? -10.374 -7.606 18.744 1.00 95.12 78 ALA A C 1
ATOM 632 O O . ALA A 1 78 ? -10.061 -8.758 18.441 1.00 95.12 78 ALA A O 1
ATOM 633 N N . SER A 1 79 ? -9.664 -6.862 19.600 1.00 96.88 79 SER A N 1
ATOM 634 C CA . SER A 1 79 ? -8.451 -7.326 20.292 1.00 96.88 79 SER A CA 1
ATOM 635 C C . SER A 1 79 ? -8.739 -8.506 21.217 1.00 96.88 79 SER A C 1
ATOM 637 O O . SER A 1 79 ? -8.060 -9.528 21.162 1.00 96.88 79 SER A O 1
ATOM 639 N N . ASN A 1 80 ? -9.779 -8.405 22.046 1.00 96.38 80 ASN A N 1
ATOM 640 C CA . ASN A 1 80 ? -10.152 -9.478 22.967 1.00 96.38 80 ASN A CA 1
ATOM 641 C C . ASN A 1 80 ? -10.587 -10.745 22.219 1.00 96.38 80 ASN A C 1
ATOM 643 O O . ASN A 1 80 ? -10.220 -11.855 22.612 1.00 96.38 80 ASN A O 1
ATOM 647 N N . MET A 1 81 ? -11.330 -10.593 21.121 1.00 94.44 81 MET A N 1
ATOM 648 C CA . MET A 1 81 ? -11.758 -11.712 20.280 1.00 94.44 81 MET A CA 1
ATOM 649 C C . MET A 1 81 ? -10.569 -12.399 19.597 1.00 94.44 81 MET A C 1
ATOM 651 O O . MET A 1 81 ? -10.470 -13.623 19.656 1.00 94.44 81 MET A O 1
ATOM 655 N N . SER A 1 82 ? -9.644 -11.639 18.998 1.00 94.94 82 SER A N 1
ATOM 656 C CA . SER A 1 82 ? -8.467 -12.209 18.327 1.00 94.94 82 SER A CA 1
ATOM 657 C C . SER A 1 82 ? -7.516 -12.896 19.313 1.00 94.94 82 SER A C 1
ATOM 659 O O . SER A 1 82 ? -7.047 -13.999 19.038 1.00 94.94 82 SER A O 1
ATOM 661 N N . LEU A 1 83 ? -7.300 -12.314 20.499 1.00 95.69 83 LEU A N 1
ATOM 662 C CA . LEU A 1 83 ? -6.500 -12.926 21.567 1.00 95.69 83 LEU A CA 1
ATOM 663 C C . LEU A 1 83 ? -7.148 -14.186 22.147 1.00 95.69 83 LEU A C 1
ATOM 665 O O . LEU A 1 83 ? -6.444 -15.128 22.509 1.00 95.69 83 LEU A O 1
ATOM 669 N N . THR A 1 84 ? -8.477 -14.217 22.250 1.00 95.19 84 THR A N 1
ATOM 670 C CA . THR A 1 84 ? -9.197 -15.406 22.726 1.00 95.19 84 THR A CA 1
ATOM 671 C C . THR A 1 84 ? -8.988 -16.579 21.777 1.00 95.19 84 THR A C 1
ATOM 673 O O . THR A 1 84 ? -8.672 -17.671 22.240 1.00 95.19 84 THR A O 1
ATOM 676 N N . GLU A 1 85 ? -9.108 -16.358 20.466 1.00 93.38 85 GLU A N 1
ATOM 677 C CA . GLU A 1 85 ? -8.847 -17.411 19.483 1.00 93.38 85 GLU A CA 1
ATOM 678 C C . GLU A 1 85 ? -7.365 -17.801 19.436 1.00 93.38 85 GLU A C 1
ATOM 680 O O . GLU A 1 85 ? -7.065 -18.990 19.423 1.00 93.38 85 GLU A O 1
ATOM 685 N N . TRP A 1 86 ? -6.432 -16.842 19.530 1.00 95.06 86 TRP A N 1
ATOM 686 C CA . TRP A 1 86 ? -4.996 -17.141 19.636 1.00 95.06 86 TRP A CA 1
ATOM 687 C C . TRP A 1 86 ? -4.695 -18.126 20.768 1.00 95.06 86 TRP A C 1
ATOM 689 O O . TRP A 1 86 ? -3.972 -19.099 20.582 1.00 95.06 86 TRP A O 1
ATOM 699 N N . ARG A 1 87 ? -5.273 -17.897 21.954 1.00 95.44 87 ARG A N 1
ATOM 700 C CA . ARG A 1 87 ? -5.060 -18.748 23.137 1.00 95.44 87 ARG A CA 1
ATOM 701 C C . ARG A 1 87 ? -5.642 -20.156 22.999 1.00 95.44 87 ARG A C 1
ATOM 703 O O . ARG A 1 87 ? -5.277 -21.016 23.793 1.00 95.44 87 ARG A O 1
ATOM 710 N N . ARG A 1 88 ? -6.547 -20.394 22.044 1.00 94.56 88 ARG A N 1
ATOM 711 C CA . ARG A 1 88 ? -7.096 -21.732 21.759 1.00 94.56 88 ARG A CA 1
ATOM 712 C C . ARG A 1 88 ? -6.188 -22.568 20.861 1.00 94.56 88 ARG A C 1
ATOM 714 O O . ARG A 1 88 ? -6.397 -23.774 20.759 1.00 94.56 88 ARG A O 1
ATOM 721 N N . LEU A 1 89 ? -5.217 -21.945 20.197 1.00 95.25 89 LEU A N 1
ATOM 722 C CA . LEU A 1 89 ? -4.281 -22.632 19.317 1.00 95.25 89 LEU A CA 1
ATOM 723 C C . LEU A 1 89 ? -3.187 -23.360 20.119 1.00 95.25 89 LEU A C 1
ATOM 725 O O . LEU A 1 89 ? -2.927 -23.011 21.274 1.00 95.25 89 LEU A O 1
ATOM 729 N N . PRO A 1 90 ? -2.515 -24.363 19.520 1.00 96.81 90 PRO A N 1
ATOM 730 C CA . PRO A 1 90 ? -1.360 -25.003 20.141 1.00 96.81 90 PRO A CA 1
ATOM 731 C C . PRO A 1 90 ? -0.265 -23.989 20.490 1.00 96.81 90 PRO A C 1
ATOM 733 O O . P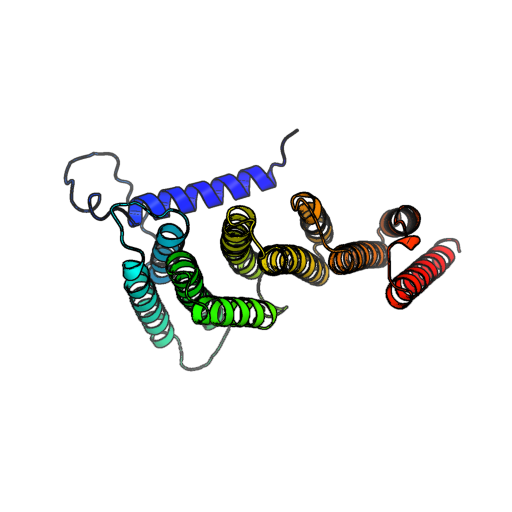RO A 1 90 ? -0.002 -23.074 19.719 1.00 96.81 90 PRO A O 1
ATOM 736 N N . HIS A 1 91 ? 0.452 -24.204 21.597 1.00 95.25 91 HIS A N 1
ATOM 737 C CA . HIS A 1 91 ? 1.543 -23.313 22.026 1.00 95.25 91 HIS A CA 1
ATOM 738 C C . HIS A 1 91 ? 2.685 -23.166 21.004 1.00 95.25 91 HIS A C 1
ATOM 740 O O . HIS A 1 91 ? 3.448 -22.203 21.063 1.00 95.25 91 HIS A O 1
ATOM 746 N N . ILE A 1 92 ? 2.819 -24.117 20.077 1.00 96.50 92 ILE A N 1
ATOM 747 C CA . ILE A 1 92 ? 3.825 -24.079 19.017 1.00 96.50 92 ILE A CA 1
ATOM 748 C C . ILE A 1 92 ? 3.336 -23.152 17.900 1.00 96.50 92 ILE A C 1
ATOM 750 O O . ILE A 1 92 ? 2.368 -23.454 17.196 1.00 96.50 92 ILE A O 1
ATOM 754 N N . VAL A 1 93 ? 4.045 -22.038 17.709 1.00 95.38 93 VAL A N 1
ATOM 755 C CA . VAL A 1 93 ? 3.739 -21.063 16.656 1.00 95.38 93 VAL A CA 1
ATOM 756 C C . VAL A 1 93 ? 3.934 -21.694 15.276 1.00 95.38 93 VAL A C 1
ATOM 758 O O . VAL A 1 93 ? 4.968 -22.287 14.978 1.00 95.38 93 VAL A O 1
ATOM 761 N N . SER A 1 94 ? 2.923 -21.559 14.422 1.00 94.94 94 SER A N 1
ATOM 762 C CA . SER A 1 94 ? 2.876 -22.122 13.065 1.00 94.94 94 SER A CA 1
ATOM 763 C C . SER A 1 94 ? 1.896 -21.335 12.186 1.00 94.94 94 SER A C 1
ATOM 765 O O . SER A 1 94 ? 1.307 -20.356 12.644 1.00 94.94 94 SER A O 1
ATOM 767 N N . HIS A 1 95 ? 1.677 -21.756 10.936 1.00 94.00 95 HIS A N 1
ATOM 768 C CA . HIS A 1 95 ? 0.825 -21.047 9.968 1.00 94.00 95 HIS A CA 1
ATOM 769 C C . HIS A 1 95 ? -0.602 -20.748 10.456 1.00 94.00 95 HIS A C 1
ATOM 771 O O . HIS A 1 95 ? -1.171 -19.735 10.060 1.00 94.00 95 HIS A O 1
ATOM 777 N N . ILE A 1 96 ? -1.162 -21.561 11.359 1.00 93.81 96 ILE A N 1
ATOM 778 C CA . ILE A 1 96 ? -2.495 -21.323 11.941 1.00 93.81 96 ILE A CA 1
ATOM 779 C C . ILE A 1 96 ? -2.574 -20.027 12.770 1.00 93.81 96 ILE A C 1
ATOM 781 O O . ILE A 1 96 ? -3.645 -19.455 12.936 1.00 93.81 96 ILE A O 1
ATOM 785 N N . HIS A 1 97 ? -1.434 -19.522 13.244 1.00 95.06 97 HIS A N 1
ATOM 786 C CA . HIS A 1 97 ? -1.336 -18.275 14.001 1.00 95.06 97 HIS A CA 1
ATOM 787 C C . HIS A 1 97 ? -1.294 -17.029 13.104 1.00 95.06 97 HIS A C 1
ATOM 789 O O . HIS A 1 97 ? -1.594 -15.924 13.559 1.00 95.06 97 HIS A O 1
ATOM 795 N N . LEU A 1 98 ? -0.932 -17.187 11.826 1.00 94.19 98 LEU A N 1
ATOM 796 C CA . LEU A 1 98 ? -0.689 -16.072 10.911 1.00 94.19 98 LEU A CA 1
ATOM 797 C C . LEU A 1 98 ? -1.888 -15.113 10.776 1.00 94.19 98 LEU A C 1
ATOM 799 O O . LEU A 1 98 ? -1.667 -13.906 10.899 1.00 94.19 98 LEU A O 1
ATOM 803 N N . PRO A 1 99 ? -3.149 -15.576 10.623 1.00 93.06 99 PRO A N 1
ATOM 804 C CA . PRO A 1 99 ? -4.296 -14.674 10.506 1.00 93.06 99 PRO A CA 1
ATOM 805 C C . PRO A 1 99 ? -4.472 -13.747 11.714 1.00 93.06 99 PRO A C 1
ATOM 807 O O . PRO A 1 99 ? -4.944 -12.624 11.566 1.00 93.06 99 PRO A O 1
ATOM 810 N N . TYR A 1 100 ? -4.071 -14.190 12.906 1.00 94.81 100 TYR A N 1
ATOM 811 C CA . TYR A 1 100 ? -4.184 -13.414 14.140 1.00 94.81 100 TYR A CA 1
ATOM 812 C C . TYR A 1 100 ? -3.022 -12.428 14.322 1.00 94.81 100 TYR A C 1
ATOM 814 O O . TYR A 1 100 ? -3.228 -11.340 14.856 1.00 94.81 100 TYR A O 1
ATOM 822 N N . LEU A 1 101 ? -1.824 -12.752 13.822 1.00 95.19 101 LEU A N 1
ATOM 823 C CA . LEU A 1 101 ? -0.731 -11.774 13.712 1.00 95.19 101 LEU A CA 1
ATOM 824 C C . LEU A 1 101 ? -1.103 -10.659 12.727 1.00 95.19 101 LEU A C 1
ATOM 826 O O . LEU A 1 101 ? -0.953 -9.475 13.031 1.00 95.19 101 LEU A O 1
ATOM 830 N N . GLN A 1 102 ? -1.668 -11.037 11.579 1.00 94.69 102 GLN A N 1
ATOM 831 C CA . GLN A 1 102 ? -2.215 -10.102 10.597 1.00 94.69 102 GLN A CA 1
ATOM 832 C C . GLN A 1 102 ? -3.358 -9.263 11.196 1.00 94.69 102 GLN A C 1
ATOM 834 O O . GLN A 1 102 ? -3.414 -8.049 10.982 1.00 94.69 102 GLN A O 1
ATOM 839 N N . ALA A 1 103 ? -4.235 -9.879 11.998 1.00 94.19 103 ALA A N 1
ATOM 840 C CA . ALA A 1 103 ? -5.291 -9.186 12.735 1.00 94.19 103 ALA A CA 1
ATOM 841 C C . ALA A 1 103 ? -4.726 -8.135 13.696 1.00 94.19 103 ALA A C 1
ATOM 843 O O . ALA A 1 103 ? -5.225 -7.013 13.727 1.00 94.19 103 ALA A O 1
ATOM 844 N N . ALA A 1 104 ? -3.676 -8.468 14.454 1.00 96.00 104 ALA A N 1
ATOM 845 C CA . ALA A 1 104 ? -3.056 -7.545 15.401 1.00 96.00 104 ALA A CA 1
ATOM 846 C C . ALA A 1 104 ? -2.558 -6.268 14.707 1.00 96.00 104 ALA A C 1
ATOM 848 O O . ALA A 1 104 ? -2.808 -5.164 15.195 1.00 96.00 104 ALA A O 1
ATOM 849 N N . GLN A 1 105 ? -1.939 -6.398 13.527 1.00 96.25 105 GLN A N 1
ATOM 850 C CA . GLN A 1 105 ? -1.564 -5.237 12.720 1.00 96.25 105 GLN A CA 1
ATOM 851 C C . GLN A 1 105 ? -2.794 -4.418 12.298 1.00 96.25 105 GLN A C 1
ATOM 853 O O . GLN A 1 105 ? -2.803 -3.201 12.476 1.00 96.25 105 GLN A O 1
ATOM 858 N N . GLN A 1 106 ? -3.833 -5.060 11.756 1.00 95.88 106 GLN A N 1
ATOM 859 C CA . GLN A 1 106 ? -5.024 -4.359 11.257 1.00 95.88 106 GLN A CA 1
ATOM 860 C C . GLN A 1 106 ? -5.825 -3.661 12.368 1.00 95.88 106 GLN A C 1
ATOM 862 O O . GLN A 1 106 ? -6.369 -2.579 12.136 1.00 95.88 106 GLN A O 1
ATOM 867 N N . ILE A 1 107 ? -5.883 -4.249 13.567 1.00 97.19 107 ILE A N 1
ATOM 868 C CA . ILE A 1 107 ? -6.537 -3.662 14.744 1.00 97.19 107 ILE A CA 1
ATOM 869 C C . ILE A 1 107 ? -5.746 -2.450 15.249 1.00 97.19 107 ILE A C 1
ATOM 871 O O . ILE A 1 107 ? -6.350 -1.428 15.582 1.00 97.19 107 ILE A O 1
ATOM 875 N N . MET A 1 108 ? -4.410 -2.511 15.238 1.00 97.50 108 MET A N 1
ATOM 876 C CA . MET A 1 108 ? -3.608 -1.327 15.545 1.00 97.50 108 MET A CA 1
ATOM 877 C C . MET A 1 108 ? -3.800 -0.215 14.515 1.00 97.50 108 MET A C 1
ATOM 879 O O . MET A 1 108 ? -3.974 0.944 14.886 1.00 97.50 108 MET A O 1
ATOM 883 N N . GLU A 1 109 ? -3.829 -0.547 13.225 1.00 97.44 109 GLU A N 1
ATOM 884 C CA . GLU A 1 109 ? -4.073 0.460 12.188 1.00 97.44 109 GLU A CA 1
ATOM 885 C C . GLU A 1 109 ? -5.464 1.101 12.325 1.00 97.44 109 GLU A C 1
ATOM 887 O O . GLU A 1 109 ? -5.595 2.299 12.086 1.00 97.44 109 GLU A O 1
ATOM 892 N N . LEU A 1 110 ? -6.471 0.369 12.820 1.00 97.12 110 LEU A N 1
ATOM 893 C CA . LEU A 1 110 ? -7.786 0.931 13.145 1.00 97.12 110 LEU A CA 1
ATOM 894 C C . LEU A 1 110 ? -7.704 1.967 14.279 1.00 97.12 110 LEU A C 1
ATOM 896 O O . LEU A 1 110 ? -8.284 3.051 14.178 1.00 97.12 110 LEU A O 1
ATOM 900 N N . GLN A 1 111 ? -6.985 1.651 15.358 1.00 97.19 111 GLN A N 1
ATOM 901 C CA . GLN A 1 111 ? -6.804 2.577 16.478 1.00 97.19 111 GLN A CA 1
ATOM 902 C C . GLN A 1 111 ? -6.037 3.833 16.050 1.00 97.19 111 GLN A C 1
ATOM 904 O O . GLN A 1 111 ? -6.431 4.949 16.388 1.00 97.19 111 GLN A O 1
ATOM 909 N N . GLU A 1 112 ? -4.962 3.667 15.284 1.00 97.50 112 GLU A N 1
ATOM 910 C CA . GLU A 1 112 ? -4.163 4.768 14.746 1.00 97.50 112 GLU A CA 1
ATOM 911 C C . GLU A 1 112 ? -4.975 5.622 13.756 1.00 97.50 112 GLU A C 1
ATOM 913 O O . GLU A 1 112 ? -4.927 6.851 13.816 1.00 97.50 112 GLU A O 1
ATOM 918 N N . ALA A 1 113 ? -5.796 5.002 12.902 1.00 96.56 113 ALA A N 1
ATOM 919 C CA . ALA A 1 113 ? -6.715 5.712 12.016 1.00 96.56 113 ALA A CA 1
ATOM 920 C C . ALA A 1 113 ? -7.721 6.563 12.802 1.00 96.56 113 ALA A C 1
ATOM 922 O O . ALA A 1 113 ? -7.971 7.715 12.443 1.00 96.56 113 ALA A O 1
ATOM 923 N N . TYR A 1 114 ? -8.256 6.044 13.910 1.00 94.94 114 TYR A N 1
ATOM 924 C CA . TYR A 1 114 ? -9.102 6.834 14.801 1.00 94.94 114 TYR A CA 1
ATOM 925 C C . TYR A 1 114 ? -8.366 8.060 15.360 1.00 94.94 114 TYR A C 1
ATOM 927 O O . TYR A 1 114 ? -8.938 9.152 15.352 1.00 94.94 114 TYR A O 1
ATOM 935 N N . GLN A 1 115 ? -7.098 7.924 15.771 1.00 94.69 115 GLN A N 1
ATOM 936 C CA . GLN A 1 115 ? -6.309 9.066 16.253 1.00 94.69 115 GLN A CA 1
ATOM 937 C C . GLN A 1 115 ? -6.090 10.121 15.164 1.00 94.69 115 GLN A C 1
ATOM 939 O O . GLN A 1 115 ? -6.250 11.309 15.442 1.00 94.69 115 GLN A O 1
ATOM 944 N N . ILE A 1 116 ? -5.814 9.711 13.917 1.00 94.31 116 ILE A N 1
ATOM 945 C CA . ILE A 1 116 ? -5.730 10.640 12.778 1.00 94.31 116 ILE A CA 1
ATOM 946 C C . ILE A 1 116 ? -7.036 11.433 12.653 1.00 94.31 116 ILE A C 1
ATOM 948 O O . ILE A 1 116 ? -7.020 12.660 12.640 1.00 94.31 116 ILE A O 1
ATOM 952 N N . HIS A 1 117 ? -8.182 10.752 12.594 1.00 92.81 117 HIS A N 1
ATOM 953 C CA . HIS A 1 117 ? -9.482 11.401 12.381 1.00 92.81 117 HIS A CA 1
ATOM 954 C C . HIS A 1 117 ? -9.891 12.312 13.536 1.00 92.81 117 HIS A C 1
ATOM 956 O O . HIS A 1 117 ? -10.390 13.416 13.313 1.00 92.81 117 HIS A O 1
ATOM 962 N N . LYS A 1 118 ? -9.651 11.877 14.775 1.00 90.81 118 LYS A N 1
ATOM 963 C CA . LYS A 1 118 ? -9.847 12.698 15.972 1.00 90.81 118 LYS A CA 1
ATOM 964 C C . LYS A 1 118 ? -8.972 13.952 15.916 1.00 90.81 118 LYS A C 1
ATOM 966 O O . LYS A 1 118 ? -9.472 15.053 16.136 1.00 90.81 118 LYS A O 1
ATOM 971 N N . GLY A 1 119 ? -7.700 13.787 15.560 1.00 90.06 119 GLY A N 1
ATOM 972 C CA . GLY A 1 119 ? -6.732 14.869 15.442 1.00 90.06 119 GLY A CA 1
ATOM 973 C C . GLY A 1 119 ? -7.090 15.904 14.375 1.00 90.06 119 GLY A C 1
ATOM 974 O O . GLY A 1 119 ? -6.999 17.104 14.642 1.00 90.06 119 GLY A O 1
ATOM 975 N N . LEU A 1 120 ? -7.559 15.450 13.208 1.00 88.75 120 LEU A N 1
ATOM 976 C CA . LEU A 1 120 ? -8.013 16.317 12.114 1.00 88.75 120 LEU A CA 1
ATOM 977 C C . LEU A 1 120 ? -9.272 17.118 12.484 1.00 88.75 120 LEU A C 1
ATOM 979 O O . LEU A 1 120 ? -9.401 18.265 12.070 1.00 88.75 120 LEU A O 1
ATOM 983 N N . LYS A 1 121 ? -10.191 16.558 13.285 1.00 85.31 121 LYS A N 1
ATOM 984 C CA . LYS A 1 121 ? -11.380 17.296 13.757 1.00 85.31 121 LYS A CA 1
ATOM 985 C C . LYS A 1 121 ? -11.061 18.337 14.829 1.00 85.31 121 LYS A C 1
ATOM 987 O O . LYS A 1 121 ? -11.742 19.351 14.904 1.00 85.31 121 LYS A O 1
ATOM 992 N N . GLN A 1 122 ? -10.074 18.065 15.681 1.00 83.69 122 GLN A N 1
ATOM 993 C CA . GLN A 1 122 ? -9.724 18.936 16.805 1.00 83.69 122 GLN A CA 1
ATOM 994 C C . GLN A 1 122 ? -8.775 20.081 16.413 1.00 83.69 122 GLN A C 1
ATOM 996 O O . GLN A 1 122 ? -8.795 21.123 17.057 1.00 83.69 122 GLN A O 1
ATOM 1001 N N . GLY A 1 123 ? -7.956 19.908 15.368 1.00 71.06 123 GLY A N 1
ATOM 1002 C CA . GLY A 1 123 ? -7.171 20.993 14.761 1.00 71.06 123 GLY A CA 1
ATOM 1003 C C . GLY A 1 123 ? -6.000 21.551 15.590 1.00 71.06 123 GLY A C 1
ATOM 1004 O O . GLY A 1 123 ? -5.443 22.583 15.224 1.00 71.06 123 GLY A O 1
ATOM 1005 N N . TYR A 1 124 ? -5.601 20.907 16.692 1.00 72.88 124 TYR A N 1
ATOM 1006 C CA . TYR A 1 124 ? -4.472 21.354 17.523 1.00 72.88 124 TYR A CA 1
ATOM 1007 C C . TYR A 1 124 ? -3.101 21.065 16.877 1.00 72.88 124 TYR A C 1
ATOM 1009 O O . TYR A 1 124 ? -2.925 20.064 16.196 1.00 72.88 124 TYR A O 1
ATOM 1017 N N . GLN A 1 125 ? -2.071 21.877 17.152 1.00 70.94 125 GLN A N 1
ATOM 1018 C CA . GLN A 1 125 ? -0.718 21.672 16.588 1.00 70.94 125 GLN A CA 1
ATOM 1019 C C . GLN A 1 125 ? -0.116 20.292 16.919 1.00 70.94 125 GLN A C 1
ATOM 1021 O O . GLN A 1 125 ? 0.496 19.657 16.060 1.00 70.94 125 GLN A O 1
ATOM 1026 N N . ASN A 1 126 ? -0.356 19.774 18.129 1.00 79.44 126 ASN A N 1
ATOM 1027 C CA . ASN A 1 126 ? 0.100 18.434 18.517 1.00 79.44 126 ASN A CA 1
ATOM 1028 C C . ASN A 1 126 ? -0.524 17.331 17.644 1.00 79.44 126 ASN A C 1
ATOM 1030 O O . ASN A 1 126 ? 0.160 16.372 17.292 1.00 79.44 126 ASN A O 1
ATOM 1034 N N . SER A 1 127 ? -1.776 17.498 17.195 1.00 85.25 127 SER A N 1
ATOM 1035 C CA . SER A 1 127 ? -2.453 16.477 16.389 1.00 85.25 127 SER A CA 1
ATOM 1036 C C . SER A 1 127 ? -1.860 16.329 14.984 1.00 85.25 127 SER A C 1
ATOM 1038 O O . SER A 1 127 ? -1.878 15.235 14.414 1.00 85.25 127 SER A O 1
ATOM 1040 N N . LEU A 1 128 ? -1.264 17.396 14.437 1.00 87.69 128 LEU A N 1
ATOM 1041 C CA . LEU A 1 128 ? -0.525 17.341 13.175 1.00 87.69 128 LEU A CA 1
ATOM 1042 C C . LEU A 1 128 ? 0.738 16.478 13.300 1.00 87.69 128 LEU A C 1
ATOM 1044 O O . LEU A 1 128 ? 1.039 15.691 12.398 1.00 87.69 128 LEU A O 1
ATOM 1048 N N . HIS A 1 129 ? 1.491 16.641 14.390 1.00 90.88 129 HIS A N 1
ATOM 1049 C CA . HIS A 1 129 ? 2.713 15.874 14.632 1.00 90.88 129 HIS A CA 1
ATOM 1050 C C . HIS A 1 129 ? 2.411 14.387 14.827 1.00 90.88 129 HIS A C 1
ATOM 1052 O O . HIS A 1 129 ? 3.069 13.555 14.197 1.00 90.88 129 HIS A O 1
ATOM 1058 N N . ASP A 1 130 ? 1.371 14.066 15.596 1.00 92.38 130 ASP A N 1
ATOM 1059 C CA . ASP A 1 130 ? 0.922 12.688 15.810 1.00 92.38 130 ASP A CA 1
ATOM 1060 C C . ASP A 1 130 ? 0.480 12.032 14.497 1.00 92.38 130 ASP A C 1
ATOM 1062 O O . ASP A 1 130 ? 0.912 10.925 14.172 1.00 92.38 130 ASP A O 1
ATOM 1066 N N . MET A 1 131 ? -0.300 12.740 13.673 1.00 94.94 131 MET A N 1
ATOM 1067 C CA . MET A 1 131 ? -0.700 12.248 12.351 1.00 94.94 131 MET A CA 1
ATOM 1068 C C . MET A 1 131 ? 0.519 11.959 11.464 1.00 94.94 131 MET A C 1
ATOM 1070 O O . MET A 1 131 ? 0.618 10.878 10.878 1.00 94.94 131 MET A O 1
ATOM 1074 N N . LYS A 1 132 ? 1.490 12.882 11.402 1.00 93.94 132 LYS A N 1
ATOM 1075 C CA . LYS A 1 132 ? 2.736 12.684 10.641 1.00 93.94 132 LYS A CA 1
ATOM 1076 C C . LYS A 1 132 ? 3.521 11.472 11.140 1.00 93.94 132 LYS A C 1
ATOM 1078 O O . LYS A 1 132 ? 4.057 10.717 10.323 1.00 93.94 132 LYS A O 1
ATOM 1083 N N . ALA A 1 133 ? 3.582 11.276 12.456 1.00 95.75 133 ALA A N 1
ATOM 1084 C CA . ALA A 1 133 ? 4.236 10.127 13.066 1.00 95.75 133 ALA A CA 1
ATOM 1085 C C . ALA A 1 133 ? 3.540 8.815 12.680 1.00 95.75 133 ALA A C 1
ATOM 1087 O O . ALA A 1 133 ? 4.216 7.881 12.253 1.00 95.75 133 ALA A O 1
ATOM 1088 N N . ILE A 1 134 ? 2.205 8.764 12.720 1.00 97.38 134 ILE A N 1
ATOM 1089 C CA . ILE A 1 134 ? 1.428 7.584 12.313 1.00 97.38 134 ILE A CA 1
ATOM 1090 C C . ILE A 1 134 ? 1.655 7.259 10.831 1.00 97.38 134 ILE A C 1
ATOM 1092 O O . ILE A 1 134 ? 1.985 6.121 10.502 1.00 97.38 134 ILE A O 1
ATOM 1096 N N . VAL A 1 135 ? 1.571 8.246 9.930 1.00 96.62 135 VAL A N 1
ATOM 1097 C CA . VAL A 1 135 ? 1.820 8.025 8.491 1.00 96.62 135 VAL A CA 1
ATOM 1098 C C . VAL A 1 135 ? 3.244 7.511 8.249 1.00 96.62 135 VAL A C 1
ATOM 1100 O O . VAL A 1 135 ? 3.459 6.616 7.427 1.00 96.62 135 VAL A O 1
ATOM 1103 N N . LYS A 1 136 ? 4.237 8.024 8.988 1.00 95.69 136 LYS A N 1
ATOM 1104 C CA . LYS A 1 136 ? 5.614 7.510 8.941 1.00 95.69 136 LYS A CA 1
ATOM 1105 C C . LYS A 1 136 ? 5.691 6.061 9.433 1.00 95.69 136 LYS A C 1
ATOM 1107 O O . LYS A 1 136 ? 6.350 5.245 8.790 1.00 95.69 136 LYS A O 1
ATOM 1112 N N . THR A 1 137 ? 5.008 5.726 10.525 1.00 97.50 137 THR A N 1
ATOM 1113 C CA . THR A 1 137 ? 4.928 4.358 11.054 1.00 97.50 137 THR A CA 1
ATOM 1114 C C . THR A 1 137 ? 4.309 3.407 10.039 1.00 97.50 137 THR A C 1
ATOM 1116 O O . THR A 1 137 ? 4.897 2.366 9.762 1.00 97.50 137 THR A O 1
ATOM 1119 N N . TRP A 1 138 ? 3.194 3.772 9.403 1.00 97.38 138 TRP A N 1
ATOM 1120 C CA . TRP A 1 138 ? 2.556 2.952 8.368 1.00 97.38 138 TRP A CA 1
ATOM 1121 C C . TRP A 1 138 ? 3.498 2.665 7.200 1.00 97.38 138 TRP A C 1
ATOM 1123 O O . TRP A 1 138 ? 3.602 1.526 6.744 1.00 97.38 138 TRP A O 1
ATOM 1133 N N . ARG A 1 139 ? 4.262 3.662 6.747 1.00 94.12 139 ARG A N 1
ATOM 1134 C CA . ARG A 1 139 ? 5.256 3.469 5.679 1.00 94.12 139 ARG A CA 1
ATOM 1135 C C . ARG A 1 139 ? 6.358 2.471 6.043 1.00 94.12 139 ARG A C 1
ATOM 1137 O O . ARG A 1 139 ? 6.861 1.797 5.150 1.00 94.12 139 ARG A O 1
ATOM 1144 N N . ASN A 1 140 ? 6.719 2.378 7.322 1.00 93.44 140 ASN A N 1
ATOM 1145 C CA . ASN A 1 140 ? 7.792 1.505 7.803 1.00 93.44 140 ASN A CA 1
ATOM 1146 C C . ASN A 1 140 ? 7.289 0.141 8.307 1.00 93.44 140 ASN A C 1
ATOM 1148 O O . ASN A 1 140 ? 8.059 -0.814 8.344 1.00 93.44 140 ASN A O 1
ATOM 1152 N N . ARG A 1 141 ? 6.007 0.033 8.668 1.00 95.88 141 ARG A N 1
ATOM 1153 C CA . ARG A 1 141 ? 5.351 -1.202 9.109 1.00 95.88 141 ARG A CA 1
ATOM 1154 C C . ARG A 1 141 ? 4.564 -1.800 7.946 1.00 95.88 141 ARG A C 1
ATOM 1156 O O . ARG A 1 141 ? 3.364 -1.567 7.800 1.00 95.88 141 ARG A O 1
ATOM 1163 N N . LEU A 1 142 ? 5.269 -2.506 7.070 1.00 95.31 142 LEU A N 1
ATOM 1164 C CA . LEU A 1 142 ? 4.688 -3.216 5.929 1.00 95.31 142 LEU A CA 1
ATOM 1165 C C . LEU A 1 142 ? 4.494 -4.700 6.270 1.00 95.31 142 LEU A C 1
ATOM 1167 O O . LEU A 1 142 ? 5.268 -5.220 7.077 1.00 95.31 142 LEU A O 1
ATOM 1171 N N . PRO A 1 143 ? 3.526 -5.386 5.636 1.00 94.75 143 PRO A N 1
ATOM 1172 C CA . PRO A 1 143 ? 3.463 -6.841 5.693 1.00 94.75 143 PRO A CA 1
ATOM 1173 C C . PRO A 1 143 ? 4.759 -7.497 5.198 1.00 94.75 143 PRO A C 1
ATOM 1175 O O . PRO A 1 143 ? 5.604 -6.872 4.542 1.00 94.75 143 PRO A O 1
ATOM 1178 N N . VAL A 1 144 ? 4.925 -8.780 5.495 1.00 92.38 144 VAL A N 1
ATOM 1179 C CA . VAL A 1 144 ? 6.085 -9.547 5.050 1.00 92.38 144 VAL A CA 1
ATOM 1180 C C . VAL A 1 144 ? 5.888 -9.944 3.589 1.00 92.38 144 VAL A C 1
ATOM 1182 O O . VAL A 1 144 ? 4.780 -10.173 3.115 1.00 92.38 144 VAL A O 1
ATOM 1185 N N . ILE A 1 145 ? 6.980 -10.047 2.827 1.00 92.25 145 ILE A N 1
ATOM 1186 C CA . ILE A 1 145 ? 6.916 -10.438 1.406 1.00 92.25 145 ILE A CA 1
ATOM 1187 C C . ILE A 1 145 ? 6.253 -11.815 1.227 1.00 92.25 145 ILE A C 1
ATOM 1189 O O . ILE A 1 145 ? 5.678 -12.061 0.175 1.00 92.25 145 ILE A O 1
ATOM 1193 N N . ALA A 1 146 ? 6.327 -12.690 2.231 1.00 90.81 146 ALA A N 1
ATOM 1194 C CA . ALA A 1 146 ? 5.695 -14.006 2.226 1.00 90.81 146 ALA A CA 1
ATOM 1195 C C . ALA A 1 146 ? 4.184 -13.976 2.526 1.00 90.81 146 ALA A C 1
ATOM 1197 O O . ALA A 1 146 ? 3.529 -14.989 2.310 1.00 90.81 146 ALA A O 1
ATOM 1198 N N . ASP A 1 147 ? 3.633 -12.856 3.013 1.00 93.75 147 ASP A N 1
ATOM 1199 C CA . ASP A 1 147 ? 2.189 -12.725 3.218 1.00 93.75 147 ASP A CA 1
ATOM 1200 C C . ASP A 1 147 ? 1.441 -12.729 1.884 1.00 93.75 147 ASP A C 1
ATOM 1202 O O . ASP A 1 147 ? 1.910 -12.187 0.877 1.00 93.75 147 ASP A O 1
ATOM 1206 N N . ASP A 1 148 ? 0.228 -13.275 1.909 1.00 91.25 148 ASP A N 1
ATOM 1207 C CA . ASP A 1 148 ? -0.664 -13.307 0.757 1.00 91.25 148 ASP A CA 1
ATOM 1208 C C . ASP A 1 148 ? -0.978 -11.900 0.239 1.00 91.25 148 ASP A C 1
ATOM 1210 O O . ASP A 1 148 ? -1.213 -10.959 1.009 1.00 91.25 148 ASP A O 1
ATOM 1214 N N . LEU A 1 149 ? -1.110 -11.761 -1.084 1.00 91.06 149 LEU A N 1
ATOM 1215 C CA . LEU A 1 149 ? -1.509 -10.488 -1.693 1.00 91.06 149 LEU A CA 1
ATOM 1216 C C . LEU A 1 149 ? -2.858 -9.967 -1.187 1.00 91.06 149 LEU A C 1
ATOM 1218 O O . LEU A 1 149 ? -3.079 -8.758 -1.203 1.00 91.06 149 LEU A O 1
ATOM 1222 N N . SER A 1 150 ? -3.755 -10.837 -0.713 1.00 90.81 150 SER A N 1
ATOM 1223 C CA . SER A 1 150 ? -5.000 -10.402 -0.077 1.00 90.81 150 SER A CA 1
ATOM 1224 C C . SER A 1 150 ? -4.751 -9.612 1.205 1.00 90.81 150 SER A C 1
ATOM 1226 O O . SER A 1 150 ? -5.420 -8.607 1.423 1.00 90.81 150 SER A O 1
ATOM 1228 N N . HIS A 1 151 ? -3.777 -10.015 2.026 1.00 92.88 151 HIS A N 1
ATOM 1229 C CA . HIS A 1 151 ? -3.435 -9.281 3.242 1.00 92.88 151 HIS A CA 1
ATOM 1230 C C . HIS A 1 151 ? -2.766 -7.940 2.908 1.00 92.88 151 HIS A C 1
ATOM 1232 O O . HIS A 1 151 ? -3.163 -6.902 3.440 1.00 92.88 151 HIS A O 1
ATOM 1238 N N . TRP A 1 152 ? -1.833 -7.938 1.947 1.00 94.12 152 TRP A N 1
ATOM 1239 C CA . TRP A 1 152 ? -1.261 -6.703 1.397 1.00 94.12 152 TRP A CA 1
ATOM 1240 C C . TRP A 1 152 ? -2.345 -5.742 0.895 1.00 94.12 152 TRP A C 1
ATOM 1242 O O . TRP A 1 152 ? -2.300 -4.545 1.188 1.00 94.12 152 TRP A O 1
ATOM 1252 N N . ASN A 1 153 ? -3.331 -6.266 0.163 1.00 92.31 153 ASN A N 1
ATOM 1253 C CA . ASN A 1 153 ? -4.423 -5.477 -0.393 1.00 92.31 153 ASN A CA 1
ATOM 1254 C C . ASN A 1 153 ? -5.313 -4.902 0.712 1.00 92.31 153 ASN A C 1
ATOM 1256 O O . ASN A 1 153 ? -5.649 -3.723 0.646 1.00 92.31 153 ASN A O 1
ATOM 1260 N N . ASP A 1 154 ? -5.667 -5.698 1.726 1.00 90.44 154 ASP A N 1
ATOM 1261 C CA . ASP A 1 154 ? -6.474 -5.240 2.860 1.00 90.44 154 ASP A CA 1
ATOM 1262 C C . ASP A 1 154 ? -5.801 -4.046 3.563 1.00 90.44 154 ASP A C 1
ATOM 1264 O O . ASP A 1 154 ? -6.435 -3.005 3.739 1.00 90.44 154 ASP A O 1
ATOM 1268 N N . ILE A 1 155 ? -4.506 -4.150 3.898 1.00 94.00 155 ILE A N 1
ATOM 1269 C CA . ILE A 1 155 ? -3.755 -3.063 4.556 1.00 94.00 155 ILE A CA 1
ATOM 1270 C C . ILE A 1 155 ? -3.731 -1.807 3.677 1.00 94.00 155 ILE A C 1
ATOM 1272 O O . ILE A 1 155 ? -4.021 -0.703 4.137 1.00 94.00 155 ILE A O 1
ATOM 1276 N N . PHE A 1 156 ? -3.403 -1.950 2.393 1.00 93.50 156 PHE A N 1
ATOM 1277 C CA . PHE A 1 156 ? -3.204 -0.787 1.526 1.00 93.50 156 PHE A CA 1
ATOM 1278 C C . PHE A 1 156 ? -4.524 -0.114 1.146 1.00 93.50 156 PHE A C 1
ATOM 1280 O O . PHE A 1 156 ? -4.562 1.109 1.019 1.00 93.50 156 PHE A O 1
ATOM 1287 N N . THR A 1 157 ? -5.611 -0.879 1.031 1.00 91.56 157 THR A N 1
ATOM 1288 C CA . THR A 1 157 ? -6.954 -0.343 0.768 1.00 91.56 157 THR A CA 1
ATOM 1289 C C . THR A 1 157 ? -7.418 0.546 1.920 1.00 91.56 157 THR A C 1
ATOM 1291 O O . THR A 1 157 ? -7.826 1.686 1.691 1.00 91.56 157 THR A O 1
ATOM 1294 N N . TRP A 1 158 ? -7.290 0.084 3.169 1.00 94.12 158 TRP A N 1
ATOM 1295 C CA . TRP A 1 158 ? -7.666 0.892 4.335 1.00 94.12 158 TRP A CA 1
ATOM 1296 C C . TRP A 1 158 ? -6.799 2.141 4.481 1.00 94.12 158 TRP A C 1
ATOM 1298 O O . TRP A 1 158 ? -7.322 3.243 4.666 1.00 94.12 158 TRP A O 1
ATOM 1308 N N . ARG A 1 159 ? -5.482 2.013 4.290 1.00 96.31 159 ARG A N 1
ATOM 1309 C CA . ARG A 1 159 ? -4.576 3.169 4.274 1.00 96.31 159 ARG A CA 1
ATOM 1310 C C . ARG A 1 159 ? -4.962 4.190 3.212 1.00 96.31 159 ARG A C 1
ATOM 1312 O O . ARG A 1 159 ? -4.984 5.379 3.515 1.00 96.31 159 ARG A O 1
ATOM 1319 N N . GLN A 1 160 ? -5.327 3.745 2.009 1.00 93.88 160 GLN A N 1
ATOM 1320 C CA . GLN A 1 160 ? -5.743 4.638 0.928 1.00 93.88 160 GLN A CA 1
ATOM 1321 C C . GLN A 1 160 ? -6.965 5.478 1.316 1.00 93.88 160 GLN A C 1
ATOM 1323 O O . GLN A 1 160 ? -6.979 6.684 1.062 1.00 93.88 160 GLN A O 1
ATOM 1328 N N . HIS A 1 161 ? -7.960 4.881 1.981 1.00 92.88 161 HIS A N 1
ATOM 1329 C CA . HIS A 1 161 ? -9.110 5.632 2.493 1.00 92.88 161 HIS A CA 1
ATOM 1330 C C . HIS A 1 161 ? -8.684 6.733 3.468 1.00 92.88 161 HIS A C 1
ATOM 1332 O O . HIS A 1 161 ? -9.160 7.864 3.374 1.00 92.88 161 HIS A O 1
ATOM 1338 N N . HIS A 1 162 ? -7.768 6.433 4.388 1.00 95.06 162 HIS A N 1
ATOM 1339 C CA . HIS A 1 162 ? -7.307 7.404 5.378 1.00 95.06 162 HIS A CA 1
ATOM 1340 C C . HIS A 1 162 ? -6.391 8.480 4.780 1.00 95.06 162 HIS A C 1
ATOM 1342 O O . HIS A 1 162 ? -6.517 9.648 5.145 1.00 95.06 162 HIS A O 1
ATOM 1348 N N . TYR A 1 163 ? -5.534 8.138 3.816 1.00 94.69 163 TYR A N 1
ATOM 1349 C CA . TYR A 1 163 ? -4.730 9.124 3.094 1.00 94.69 163 TYR A CA 1
ATOM 1350 C C . TYR A 1 163 ? -5.598 10.104 2.312 1.00 94.69 163 TYR A C 1
ATOM 1352 O O . TY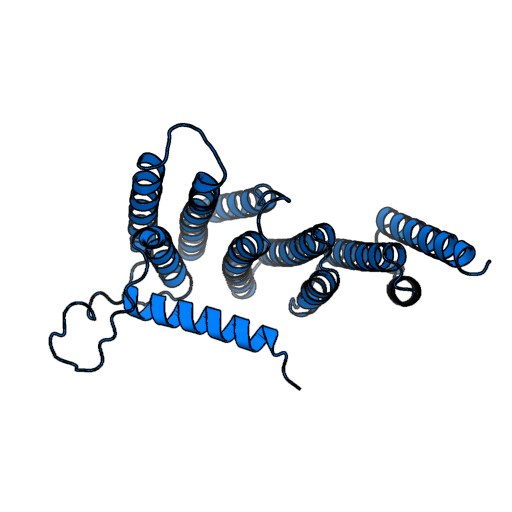R A 1 163 ? -5.338 11.303 2.370 1.00 94.69 163 TYR A O 1
ATOM 1360 N N . GLN A 1 164 ? -6.666 9.633 1.660 1.00 92.56 164 GLN A N 1
ATOM 1361 C CA . GLN A 1 164 ? -7.581 10.523 0.947 1.00 92.56 164 GLN A CA 1
ATOM 1362 C C . GLN A 1 164 ? -8.263 11.521 1.892 1.00 92.56 164 GLN A C 1
ATOM 1364 O O . GLN A 1 164 ? -8.433 12.684 1.538 1.00 92.56 164 GLN A O 1
ATOM 1369 N N . VAL A 1 165 ? -8.609 11.095 3.110 1.00 92.06 165 VAL A N 1
ATOM 1370 C CA . VAL A 1 165 ? -9.164 11.997 4.132 1.00 92.06 165 VAL A CA 1
ATOM 1371 C C . VAL A 1 165 ? -8.158 13.087 4.507 1.00 92.06 165 VAL A C 1
ATOM 1373 O O . VAL A 1 165 ? -8.538 14.252 4.585 1.00 92.06 165 VAL A O 1
ATOM 1376 N N . ILE A 1 166 ? -6.880 12.732 4.694 1.00 92.19 166 ILE A N 1
ATOM 1377 C CA . ILE A 1 166 ? -5.811 13.702 4.985 1.00 92.19 166 ILE A CA 1
ATOM 1378 C C . ILE A 1 166 ? -5.675 14.710 3.837 1.00 92.19 166 ILE A C 1
ATOM 1380 O O . ILE A 1 166 ? -5.647 15.914 4.086 1.00 92.19 166 ILE A O 1
ATOM 1384 N N . VAL A 1 167 ? -5.621 14.230 2.589 1.00 91.44 167 VAL A N 1
ATOM 1385 C CA . VAL A 1 167 ? -5.519 15.089 1.396 1.00 91.44 167 VAL A CA 1
ATOM 1386 C C . VAL A 1 167 ? -6.697 16.059 1.338 1.00 91.44 167 VAL A C 1
ATOM 1388 O O . VAL A 1 167 ? -6.483 17.269 1.336 1.00 91.44 167 VAL A O 1
ATOM 1391 N N . ASN A 1 168 ? -7.929 15.546 1.395 1.00 90.81 168 ASN A N 1
ATOM 1392 C CA . ASN A 1 168 ? -9.144 16.354 1.286 1.00 90.81 168 ASN A CA 1
ATOM 1393 C C . ASN A 1 168 ? -9.249 17.410 2.399 1.00 90.81 168 ASN A C 1
ATOM 1395 O O . ASN A 1 168 ? -9.678 18.536 2.142 1.00 90.81 168 ASN A O 1
ATOM 1399 N N . HIS A 1 169 ? -8.858 17.063 3.630 1.00 89.88 169 HIS A N 1
ATOM 1400 C CA . HIS A 1 169 ? -8.899 17.983 4.768 1.00 89.88 169 HIS A CA 1
ATOM 1401 C C . HIS A 1 169 ? -7.983 19.197 4.554 1.00 89.88 169 HIS A C 1
ATOM 1403 O O . HIS A 1 169 ? -8.415 20.335 4.722 1.00 89.88 169 HIS A O 1
ATOM 1409 N N . TYR A 1 170 ? -6.730 18.973 4.147 1.00 87.94 170 TYR A N 1
ATOM 1410 C CA . TYR A 1 170 ? -5.772 20.066 3.949 1.00 87.94 170 TYR A CA 1
ATOM 1411 C C . TYR A 1 170 ? -5.966 20.813 2.624 1.00 87.94 170 TYR A C 1
ATOM 1413 O O . TYR A 1 170 ? -5.692 22.007 2.566 1.00 87.94 170 TYR A O 1
ATOM 1421 N N . GLU A 1 171 ? -6.488 20.167 1.576 1.00 86.81 171 GLU A N 1
ATOM 1422 C CA . GLU A 1 171 ? -6.857 20.866 0.335 1.00 86.81 171 GLU A CA 1
ATOM 1423 C C . GLU A 1 171 ? -8.049 21.813 0.515 1.00 86.81 171 GLU A C 1
ATOM 1425 O O . GLU A 1 171 ? -8.119 22.834 -0.173 1.00 86.81 171 GLU A O 1
ATOM 1430 N N . SER A 1 172 ? -8.962 21.503 1.442 1.00 84.69 172 SER A N 1
ATOM 1431 C CA . SER A 1 172 ? -10.104 22.368 1.775 1.00 84.69 172 SER A CA 1
ATOM 1432 C C . SER A 1 172 ? -9.689 23.582 2.621 1.00 84.69 172 SER A C 1
ATOM 1434 O O . SER A 1 172 ? -10.261 24.658 2.476 1.00 84.69 172 SER A O 1
ATOM 1436 N N . ASN A 1 173 ? -8.649 23.447 3.451 1.00 77.69 173 ASN A N 1
ATOM 1437 C CA . ASN A 1 173 ? -8.189 24.471 4.400 1.00 77.69 173 ASN A CA 1
ATOM 1438 C C . ASN A 1 173 ? -7.004 25.304 3.846 1.00 77.69 173 ASN A C 1
ATOM 1440 O O . ASN A 1 173 ? -5.953 25.400 4.484 1.00 77.69 173 ASN A O 1
ATOM 1444 N N . ARG A 1 174 ? -7.169 25.877 2.643 1.00 62.53 174 ARG A N 1
ATOM 1445 C CA . ARG A 1 174 ? -6.134 26.399 1.710 1.00 62.53 174 ARG A CA 1
ATOM 1446 C C . ARG A 1 174 ? -5.085 27.422 2.205 1.00 62.53 174 ARG A C 1
ATOM 1448 O O . ARG A 1 174 ? -4.222 27.781 1.409 1.00 62.53 174 ARG A O 1
ATOM 1455 N N . ASP A 1 175 ? -5.056 27.852 3.463 1.00 52.91 175 ASP A N 1
ATOM 1456 C CA . ASP A 1 175 ? -4.290 29.055 3.842 1.00 52.91 175 ASP A CA 1
ATOM 1457 C C . ASP A 1 175 ? -2.776 28.876 4.084 1.00 52.91 175 ASP A C 1
ATOM 1459 O O . ASP A 1 175 ? -2.053 29.866 4.128 1.00 52.91 175 ASP A O 1
ATOM 1463 N N . SER A 1 176 ? -2.229 27.659 4.200 1.00 53.38 176 SER A N 1
ATOM 1464 C CA . SER A 1 176 ? -0.755 27.467 4.284 1.00 53.38 176 SER A CA 1
ATOM 1465 C C . SER A 1 176 ? -0.282 26.002 4.240 1.00 53.38 176 SER A C 1
ATOM 1467 O O . SER A 1 176 ? 0.888 25.694 4.461 1.00 53.38 176 SER A O 1
ATOM 1469 N N . THR A 1 177 ? -1.185 25.040 4.022 1.00 61.75 177 THR A N 1
ATOM 1470 C CA . THR A 1 177 ? -0.950 23.632 4.397 1.00 61.75 177 THR A CA 1
ATOM 1471 C C . THR A 1 177 ? -0.674 22.683 3.226 1.00 61.75 177 THR A C 1
ATOM 1473 O O . THR A 1 177 ? -0.743 21.466 3.402 1.00 61.75 177 THR A O 1
ATOM 1476 N N . THR A 1 178 ? -0.261 23.202 2.061 1.00 68.06 178 THR A N 1
ATOM 1477 C CA . THR A 1 178 ? 0.072 22.409 0.855 1.00 68.06 178 THR A CA 1
ATOM 1478 C C . THR A 1 178 ? 1.063 21.272 1.138 1.00 68.06 178 THR A C 1
ATOM 1480 O O . THR A 1 178 ? 0.952 20.182 0.585 1.00 68.06 178 THR A O 1
ATOM 1483 N N . THR A 1 179 ? 2.005 21.468 2.063 1.00 77.56 179 THR A N 1
ATOM 1484 C CA . THR A 1 179 ? 2.962 20.425 2.473 1.00 77.56 179 THR A CA 1
ATOM 1485 C C . THR A 1 179 ? 2.291 19.247 3.195 1.00 77.56 179 THR A C 1
ATOM 1487 O O . THR A 1 179 ? 2.753 18.111 3.096 1.00 77.56 179 THR A O 1
ATOM 1490 N N . ASN A 1 180 ? 1.198 19.489 3.925 1.00 84.31 180 ASN A N 1
ATOM 1491 C CA . ASN A 1 180 ? 0.494 18.460 4.693 1.00 84.31 180 ASN A CA 1
ATOM 1492 C C . ASN A 1 180 ? -0.445 17.625 3.813 1.00 84.31 180 ASN A C 1
ATOM 1494 O O . ASN A 1 180 ? -0.487 16.408 3.991 1.00 84.31 180 ASN A O 1
ATOM 1498 N N . SER A 1 181 ? -1.137 18.225 2.834 1.00 83.31 181 SER A N 1
ATOM 1499 C CA . SER A 1 181 ? -1.876 17.442 1.827 1.00 83.31 181 SER A CA 1
ATOM 1500 C C . SER A 1 181 ? -0.915 16.562 1.024 1.00 83.31 181 SER A C 1
ATOM 1502 O O . SER A 1 181 ? -1.180 15.380 0.798 1.00 83.31 181 SER A O 1
ATOM 1504 N N . MET A 1 182 ? 0.270 17.091 0.703 1.00 89.94 182 MET A N 1
ATOM 1505 C CA . MET A 1 182 ? 1.285 16.365 -0.055 1.00 89.94 182 MET A CA 1
ATOM 1506 C C . MET A 1 182 ? 1.861 15.143 0.657 1.00 89.94 182 MET A C 1
ATOM 1508 O O . MET A 1 182 ? 2.249 14.177 0.004 1.00 89.94 182 MET A O 1
ATOM 1512 N N . LEU A 1 183 ? 1.824 15.108 1.990 1.00 91.38 183 LEU A N 1
ATOM 1513 C CA . LEU A 1 183 ? 2.140 13.897 2.746 1.00 91.38 183 LEU A CA 1
ATOM 1514 C C . LEU A 1 183 ? 1.195 12.736 2.392 1.00 91.38 183 LEU A C 1
ATOM 1516 O O . LEU A 1 183 ? 1.663 11.619 2.169 1.00 91.38 183 LEU A O 1
ATOM 1520 N N . GLY A 1 184 ? -0.117 12.993 2.340 1.00 91.56 184 GLY A N 1
ATOM 1521 C CA . GLY A 1 184 ? -1.126 11.982 2.007 1.00 91.56 184 GLY A CA 1
ATOM 1522 C C . GLY A 1 184 ? -1.032 11.524 0.549 1.00 91.56 184 GLY A C 1
ATOM 1523 O O . GLY A 1 184 ? -1.143 10.329 0.264 1.00 91.56 184 GLY A O 1
ATOM 1524 N N . VAL A 1 185 ? -0.731 12.453 -0.361 1.00 93.31 185 VAL A N 1
ATOM 1525 C CA . VAL A 1 185 ? -0.469 12.160 -1.778 1.00 93.31 185 VAL A CA 1
ATOM 1526 C C . VAL A 1 185 ? 0.749 11.243 -1.934 1.00 93.31 185 VAL A C 1
ATOM 1528 O O . VAL A 1 185 ? 0.634 10.167 -2.524 1.00 93.31 185 VAL A O 1
ATOM 1531 N N . HIS A 1 186 ? 1.889 11.609 -1.338 1.00 94.81 186 HIS A N 1
ATOM 1532 C CA . HIS A 1 186 ? 3.100 10.784 -1.337 1.00 94.81 186 HIS 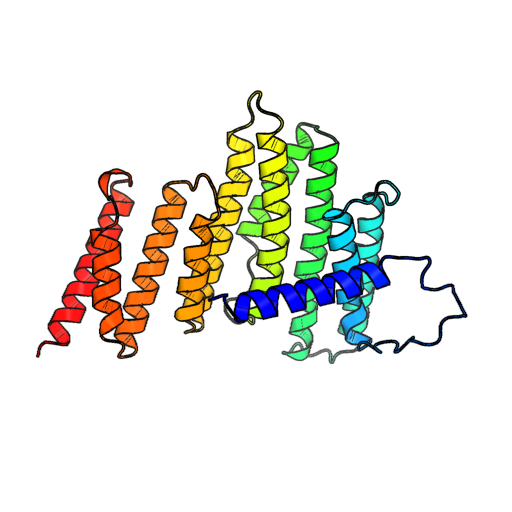A CA 1
ATOM 1533 C C . HIS A 1 186 ? 2.851 9.395 -0.736 1.00 94.81 186 HIS A C 1
ATOM 1535 O O . HIS A 1 186 ? 3.286 8.383 -1.285 1.00 94.81 186 HIS A O 1
ATOM 1541 N N . ALA A 1 187 ? 2.145 9.319 0.396 1.00 95.06 187 ALA A N 1
ATOM 1542 C CA . ALA A 1 187 ? 1.851 8.048 1.053 1.00 95.06 187 ALA A CA 1
ATOM 1543 C C . ALA A 1 187 ? 0.950 7.138 0.193 1.00 95.06 187 ALA A C 1
ATOM 1545 O O . ALA A 1 187 ? 1.179 5.924 0.135 1.00 95.06 187 ALA A O 1
ATOM 1546 N N . SER A 1 188 ? -0.014 7.720 -0.528 1.00 95.69 188 SER A N 1
ATOM 1547 C CA . SER A 1 188 ? -0.865 7.010 -1.492 1.00 95.69 188 SER A CA 1
ATOM 1548 C C . SER A 1 188 ? -0.041 6.449 -2.653 1.00 95.69 188 SER A C 1
ATOM 1550 O O . SER A 1 188 ? -0.070 5.246 -2.919 1.00 95.69 188 SER A O 1
ATOM 1552 N N . ALA A 1 189 ? 0.774 7.294 -3.294 1.00 96.62 189 ALA A N 1
ATOM 1553 C CA . ALA A 1 189 ? 1.623 6.886 -4.410 1.00 96.62 189 ALA A CA 1
ATOM 1554 C C . ALA A 1 189 ? 2.611 5.780 -3.997 1.00 96.62 189 ALA A C 1
ATOM 1556 O O . ALA A 1 189 ? 2.726 4.753 -4.669 1.00 96.62 189 ALA A O 1
ATOM 1557 N N . GLN A 1 190 ? 3.265 5.930 -2.842 1.00 95.81 190 GLN A N 1
ATOM 1558 C CA . GLN A 1 190 ? 4.176 4.921 -2.297 1.00 95.81 190 GLN A CA 1
ATOM 1559 C C . GLN A 1 190 ? 3.485 3.586 -2.009 1.00 95.81 190 GLN A C 1
ATOM 1561 O O . GLN A 1 190 ? 4.101 2.542 -2.227 1.00 95.81 190 GLN A O 1
ATOM 1566 N N . SER A 1 191 ? 2.226 3.599 -1.563 1.00 94.94 191 SER A N 1
ATOM 1567 C CA . SER A 1 191 ? 1.446 2.374 -1.341 1.00 94.94 191 SER A CA 1
ATOM 1568 C C . SER A 1 191 ? 1.164 1.661 -2.665 1.00 94.94 191 SER A C 1
ATOM 1570 O O . SER A 1 191 ? 1.435 0.471 -2.796 1.00 94.94 191 SER A O 1
ATOM 1572 N N . ILE A 1 192 ? 0.747 2.388 -3.704 1.00 95.94 192 ILE A N 1
ATOM 1573 C CA . ILE A 1 192 ? 0.561 1.821 -5.050 1.00 95.94 192 ILE A CA 1
ATOM 1574 C C . ILE A 1 192 ? 1.864 1.187 -5.567 1.00 95.94 192 ILE A C 1
ATOM 1576 O O . ILE A 1 192 ? 1.883 0.035 -6.007 1.00 95.94 192 ILE A O 1
ATOM 1580 N N . ILE A 1 193 ? 2.978 1.913 -5.460 1.00 97.38 193 ILE A N 1
ATOM 1581 C CA . ILE A 1 193 ? 4.291 1.467 -5.946 1.00 97.38 193 ILE A CA 1
ATOM 1582 C C . ILE A 1 193 ? 4.783 0.234 -5.178 1.00 97.38 193 ILE A C 1
ATOM 1584 O O . ILE A 1 193 ? 5.311 -0.705 -5.782 1.00 97.38 193 ILE A O 1
ATOM 1588 N N . HIS A 1 194 ? 4.606 0.207 -3.854 1.00 96.69 194 HIS A N 1
ATOM 1589 C CA . HIS A 1 194 ? 4.977 -0.947 -3.038 1.00 96.69 194 HIS A CA 1
ATOM 1590 C C . HIS A 1 194 ? 4.121 -2.167 -3.364 1.00 96.69 194 HIS A C 1
ATOM 1592 O O . HIS A 1 194 ? 4.676 -3.255 -3.494 1.00 96.69 194 HIS A O 1
ATOM 1598 N N . PHE A 1 195 ? 2.813 -2.003 -3.570 1.00 96.56 195 PHE A N 1
ATOM 1599 C CA . PHE A 1 195 ? 1.952 -3.126 -3.931 1.00 96.56 195 PHE A CA 1
ATOM 1600 C C . PHE A 1 195 ? 2.353 -3.714 -5.283 1.00 96.56 195 PHE A C 1
ATOM 1602 O O . PHE A 1 195 ? 2.539 -4.924 -5.389 1.00 96.56 195 PHE A O 1
ATOM 1609 N N . GLY A 1 196 ? 2.605 -2.862 -6.285 1.00 97.31 196 GLY A N 1
ATOM 1610 C CA . GLY A 1 196 ? 3.132 -3.302 -7.579 1.00 97.31 196 GLY A CA 1
ATOM 1611 C C . GLY A 1 196 ? 4.452 -4.068 -7.434 1.00 97.31 196 GLY A C 1
ATOM 1612 O O . GLY A 1 196 ? 4.608 -5.168 -7.963 1.00 97.31 196 GLY A O 1
ATOM 1613 N N . LYS A 1 197 ? 5.384 -3.557 -6.617 1.00 97.31 197 LYS A N 1
ATOM 1614 C CA . LYS A 1 197 ? 6.650 -4.244 -6.307 1.00 97.31 197 LYS A CA 1
ATOM 1615 C C . LYS A 1 197 ? 6.432 -5.635 -5.697 1.00 97.31 197 LYS A C 1
ATOM 1617 O O . LYS A 1 197 ? 7.178 -6.550 -6.046 1.00 97.31 197 LYS A O 1
ATOM 1622 N N . ILE A 1 198 ? 5.474 -5.804 -4.784 1.00 97.44 198 ILE A N 1
ATOM 1623 C CA . ILE A 1 198 ? 5.189 -7.105 -4.157 1.00 97.44 198 ILE A CA 1
ATOM 1624 C C . ILE A 1 198 ? 4.486 -8.051 -5.129 1.00 97.44 198 ILE A C 1
ATOM 1626 O O . ILE A 1 198 ? 4.932 -9.188 -5.258 1.00 97.44 198 ILE A O 1
ATOM 1630 N N . ALA A 1 199 ? 3.496 -7.579 -5.890 1.00 96.62 199 ALA A N 1
ATOM 1631 C CA . ALA A 1 199 ? 2.853 -8.366 -6.944 1.00 96.62 199 ALA A CA 1
ATOM 1632 C C . ALA A 1 199 ? 3.886 -8.907 -7.948 1.00 96.62 199 ALA A C 1
ATOM 1634 O O . ALA A 1 199 ? 3.903 -10.099 -8.256 1.00 96.62 199 ALA A O 1
ATOM 1635 N N . ARG A 1 200 ? 4.850 -8.068 -8.352 1.00 97.00 200 ARG A N 1
ATOM 1636 C CA . ARG A 1 200 ? 5.987 -8.489 -9.179 1.00 97.00 200 ARG A CA 1
ATOM 1637 C C . ARG A 1 200 ? 6.836 -9.572 -8.503 1.00 97.00 200 ARG A C 1
ATOM 1639 O O . ARG A 1 200 ? 7.187 -10.560 -9.145 1.00 97.00 200 ARG A O 1
ATOM 1646 N N . LYS A 1 201 ? 7.167 -9.414 -7.215 1.00 96.12 201 LYS A N 1
ATOM 1647 C CA . LYS A 1 201 ? 7.926 -10.424 -6.447 1.00 96.12 201 LYS A CA 1
ATOM 1648 C C . LYS A 1 201 ? 7.175 -11.751 -6.304 1.00 96.12 201 LYS A C 1
ATOM 1650 O O . LYS A 1 201 ? 7.816 -12.793 -6.260 1.00 96.12 201 LYS A O 1
ATOM 1655 N N . HIS A 1 202 ? 5.846 -11.711 -6.298 1.00 95.25 202 HIS A N 1
ATOM 1656 C CA . HIS A 1 202 ? 4.959 -12.879 -6.344 1.00 95.25 202 HIS A CA 1
ATOM 1657 C C . HIS A 1 202 ? 4.795 -13.454 -7.762 1.00 95.25 202 HIS A C 1
ATOM 1659 O O . HIS A 1 202 ? 4.016 -14.377 -7.960 1.00 95.25 202 HIS A O 1
ATOM 1665 N N . LYS A 1 203 ? 5.539 -12.933 -8.750 1.00 94.56 203 LYS A N 1
ATOM 1666 C CA . LYS A 1 203 ? 5.481 -13.314 -10.173 1.00 94.56 203 LYS A CA 1
ATOM 1667 C C . LYS A 1 203 ? 4.131 -13.028 -10.847 1.00 94.56 203 LYS A C 1
ATOM 1669 O O . LYS A 1 203 ? 3.825 -13.603 -11.883 1.00 94.56 203 LYS A O 1
ATOM 1674 N N . LEU A 1 204 ? 3.352 -12.097 -10.299 1.00 94.88 204 LEU A N 1
ATOM 1675 C CA . LEU A 1 204 ? 2.075 -11.645 -10.852 1.00 94.88 204 LEU A CA 1
ATOM 1676 C C . LEU A 1 204 ? 2.286 -10.320 -11.594 1.00 94.88 204 LEU A C 1
ATOM 1678 O O . LEU A 1 204 ? 2.014 -9.233 -11.080 1.00 94.88 204 LEU A O 1
ATOM 1682 N N . THR A 1 205 ? 2.846 -10.419 -12.799 1.00 94.75 205 THR A N 1
ATOM 1683 C CA . THR A 1 205 ? 3.270 -9.270 -13.616 1.00 94.75 205 THR A CA 1
ATOM 1684 C C . THR A 1 205 ? 2.094 -8.417 -14.089 1.00 94.75 205 THR A C 1
ATOM 1686 O O . THR A 1 205 ? 2.168 -7.194 -13.984 1.00 94.75 205 THR A O 1
ATOM 1689 N N . SER A 1 206 ? 0.976 -9.030 -14.492 1.00 94.12 206 SER A N 1
ATOM 1690 C CA . SER A 1 206 ? -0.257 -8.309 -14.851 1.00 94.12 206 SER A CA 1
ATOM 1691 C C . SER A 1 206 ? -0.773 -7.452 -13.690 1.00 94.12 206 SER A C 1
ATOM 1693 O O . SER A 1 206 ? -0.918 -6.242 -13.823 1.00 94.12 206 SER A O 1
ATOM 1695 N N . VAL A 1 207 ? -0.912 -8.049 -12.501 1.00 95.31 207 VAL A N 1
ATOM 1696 C CA . VAL A 1 207 ? -1.351 -7.353 -11.278 1.00 95.31 207 VAL A CA 1
ATOM 1697 C C . VAL A 1 207 ? -0.397 -6.215 -10.898 1.00 95.31 207 VAL A C 1
ATOM 1699 O O . VAL A 1 207 ? -0.839 -5.167 -10.418 1.00 95.31 207 VAL A O 1
ATOM 1702 N N . CYS A 1 208 ? 0.910 -6.399 -11.113 1.00 96.88 208 CYS A N 1
ATOM 1703 C CA . CYS A 1 208 ? 1.904 -5.347 -10.919 1.00 96.88 208 CYS A CA 1
ATOM 1704 C C . CYS A 1 208 ? 1.632 -4.148 -11.837 1.00 96.88 208 CYS A C 1
ATOM 1706 O O . CYS A 1 208 ? 1.479 -3.034 -11.334 1.00 96.88 208 CYS A O 1
ATOM 1708 N N . LEU A 1 209 ? 1.538 -4.367 -13.152 1.00 96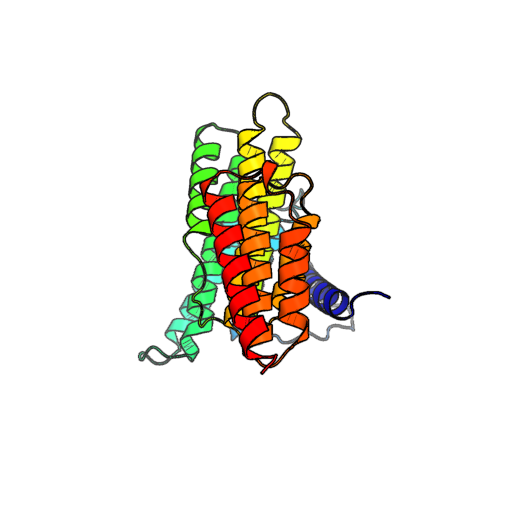.81 209 LEU A N 1
ATOM 1709 C CA . LEU A 1 209 ? 1.313 -3.303 -14.136 1.00 96.81 209 LEU A CA 1
ATOM 1710 C C . LEU A 1 209 ? -0.031 -2.596 -13.908 1.00 96.81 209 LEU A C 1
ATOM 1712 O O . LEU A 1 209 ? -0.063 -1.365 -13.822 1.00 96.81 209 LEU A O 1
ATOM 1716 N N . ASP A 1 210 ? -1.103 -3.360 -13.693 1.00 96.75 210 ASP A N 1
ATOM 1717 C CA . ASP A 1 210 ? -2.439 -2.832 -13.399 1.00 96.75 210 ASP A CA 1
ATOM 1718 C C . ASP A 1 210 ? -2.432 -1.955 -12.148 1.00 96.75 210 ASP A C 1
ATOM 1720 O O . ASP A 1 210 ? -3.025 -0.874 -12.119 1.00 96.75 210 ASP A O 1
ATOM 1724 N N . THR A 1 211 ? -1.721 -2.386 -11.102 1.00 95.12 211 THR A N 1
ATOM 1725 C CA . THR A 1 211 ? -1.618 -1.591 -9.881 1.00 95.12 211 THR A CA 1
ATOM 1726 C C . THR A 1 211 ? -0.805 -0.325 -10.107 1.00 95.12 211 THR A C 1
ATOM 1728 O O . THR A 1 211 ? -1.253 0.743 -9.705 1.00 95.12 211 THR A O 1
ATOM 1731 N N . LEU A 1 212 ? 0.346 -0.396 -10.780 1.00 96.75 212 LEU A N 1
ATOM 1732 C CA . LEU A 1 212 ? 1.169 0.788 -11.054 1.00 96.75 212 LEU A CA 1
ATOM 1733 C C . LEU A 1 212 ? 0.421 1.840 -11.886 1.00 96.75 212 LEU A C 1
ATOM 1735 O O . LEU A 1 212 ? 0.660 3.033 -11.704 1.00 96.75 212 LEU A O 1
ATOM 1739 N N . ASN A 1 213 ? -0.506 1.425 -12.750 1.00 96.06 213 ASN A N 1
ATOM 1740 C CA . ASN A 1 213 ? -1.359 2.335 -13.515 1.00 96.06 213 ASN A CA 1
ATOM 1741 C C . ASN A 1 213 ? -2.387 3.078 -12.649 1.00 96.06 213 ASN A C 1
ATOM 1743 O O . ASN A 1 213 ? -2.804 4.176 -13.011 1.00 96.06 213 ASN A O 1
ATOM 1747 N N . LYS A 1 214 ? -2.732 2.570 -11.458 1.00 94.62 214 LYS A N 1
ATOM 1748 C CA . LYS A 1 214 ? -3.585 3.306 -10.507 1.00 94.62 214 LYS A CA 1
ATOM 1749 C C . LYS A 1 214 ? -2.946 4.613 -10.039 1.00 94.62 214 LYS A C 1
ATOM 1751 O O . LYS A 1 214 ? -3.664 5.481 -9.568 1.00 94.62 214 LYS A O 1
ATOM 1756 N N . ILE A 1 215 ? -1.631 4.806 -10.203 1.00 94.38 215 ILE A N 1
ATOM 1757 C CA . ILE A 1 215 ? -0.978 6.073 -9.842 1.00 94.38 215 ILE A CA 1
ATOM 1758 C C . ILE A 1 215 ? -1.582 7.271 -10.592 1.00 94.38 215 ILE A C 1
ATOM 1760 O O . ILE A 1 215 ? -1.593 8.376 -10.064 1.00 94.38 215 ILE A O 1
ATOM 1764 N N . TYR A 1 216 ? -2.127 7.045 -11.794 1.00 92.31 216 TYR A N 1
ATOM 1765 C CA . TYR A 1 216 ? -2.767 8.081 -12.605 1.00 92.31 216 TYR A CA 1
ATOM 1766 C C . TYR A 1 216 ? -4.114 8.551 -12.039 1.00 92.31 216 TYR A C 1
ATOM 1768 O O . TYR A 1 216 ? -4.640 9.557 -12.502 1.00 92.31 216 TYR A O 1
ATOM 1776 N N . SER A 1 217 ? -4.674 7.869 -11.031 1.00 91.25 217 SER A N 1
ATOM 1777 C CA . SER A 1 217 ? -5.854 8.365 -10.314 1.00 91.25 217 SER A CA 1
ATOM 1778 C C . SER A 1 217 ? -5.521 9.469 -9.306 1.00 91.25 217 SER A C 1
ATOM 1780 O O . SER A 1 217 ? -6.432 10.040 -8.712 1.00 91.25 217 SER A O 1
ATOM 1782 N N . ILE A 1 218 ? -4.237 9.741 -9.061 1.00 90.00 218 ILE A N 1
ATOM 1783 C CA . ILE A 1 218 ? -3.769 10.805 -8.174 1.00 90.00 218 ILE A CA 1
ATOM 1784 C C . ILE A 1 218 ? -3.529 12.059 -9.027 1.00 90.00 218 ILE A C 1
ATOM 1786 O O . ILE A 1 218 ? -2.773 12.020 -9.994 1.00 90.00 218 ILE A O 1
ATOM 1790 N N . SER A 1 219 ? -4.164 13.174 -8.662 1.00 82.12 219 SER A N 1
ATOM 1791 C CA . SER A 1 219 ? -4.195 14.416 -9.453 1.00 82.12 219 SER A CA 1
ATOM 1792 C C . SER A 1 219 ? -2.822 15.059 -9.675 1.00 82.12 219 SER A C 1
ATOM 1794 O O . SER A 1 219 ? -2.548 15.563 -10.761 1.00 82.12 219 SER A O 1
ATOM 1796 N N . SER A 1 220 ? -1.956 15.047 -8.659 1.00 88.25 220 SER A N 1
ATOM 1797 C CA . SER A 1 220 ? -0.619 15.645 -8.715 1.00 88.25 220 SER A CA 1
ATOM 1798 C C . SER A 1 220 ? 0.394 14.734 -8.034 1.00 88.25 220 SER A C 1
ATOM 1800 O O . SER A 1 220 ? 0.558 14.767 -6.818 1.00 88.25 220 SER A O 1
ATOM 1802 N N . VAL A 1 221 ? 1.046 13.873 -8.816 1.00 91.62 221 VAL A N 1
ATOM 1803 C CA . VAL A 1 221 ? 2.035 12.917 -8.301 1.00 91.62 221 VAL A CA 1
ATOM 1804 C C . VAL A 1 221 ? 3.422 13.565 -8.270 1.00 91.62 221 VAL A C 1
ATOM 1806 O O . VAL A 1 221 ? 3.901 14.040 -9.304 1.00 91.62 221 VAL A O 1
ATOM 1809 N N . PRO A 1 222 ? 4.117 13.552 -7.123 1.00 91.69 222 PRO A N 1
ATOM 1810 C CA . PRO A 1 222 ? 5.472 14.076 -7.021 1.00 91.69 222 PRO A CA 1
ATOM 1811 C C . PRO A 1 222 ? 6.471 13.328 -7.905 1.00 91.69 222 PRO A C 1
ATOM 1813 O O . PRO A 1 222 ? 6.415 12.106 -8.055 1.00 91.69 222 PRO A O 1
ATOM 1816 N N . ILE A 1 223 ? 7.462 14.055 -8.428 1.00 92.44 223 ILE A N 1
ATOM 1817 C CA . ILE A 1 223 ? 8.438 13.513 -9.386 1.00 92.44 223 ILE A CA 1
ATOM 1818 C C . ILE A 1 223 ? 9.201 12.290 -8.853 1.00 92.44 223 ILE A C 1
ATOM 1820 O O . ILE A 1 223 ? 9.467 11.346 -9.596 1.00 92.44 223 ILE A O 1
ATOM 1824 N N . VAL A 1 224 ? 9.495 12.268 -7.549 1.00 94.06 224 VAL A N 1
ATOM 1825 C CA . VAL A 1 224 ? 10.174 11.148 -6.881 1.00 94.06 224 VAL A CA 1
ATOM 1826 C C . VAL A 1 224 ? 9.335 9.868 -6.959 1.00 94.06 224 VAL A C 1
ATOM 1828 O O . VAL A 1 224 ? 9.879 8.783 -7.161 1.00 94.06 224 VAL A O 1
ATOM 1831 N N . ASP A 1 225 ? 8.011 9.975 -6.850 1.00 95.50 225 ASP A N 1
ATOM 1832 C CA . ASP A 1 225 ? 7.110 8.824 -6.933 1.00 95.50 225 ASP A CA 1
ATOM 1833 C C . ASP A 1 225 ? 6.889 8.393 -8.384 1.00 95.50 225 ASP A C 1
ATOM 1835 O O . ASP A 1 225 ? 6.892 7.195 -8.670 1.00 95.50 225 ASP A O 1
ATOM 1839 N N . CYS A 1 226 ? 6.809 9.346 -9.320 1.00 95.19 226 CYS A N 1
ATOM 1840 C CA . CYS A 1 226 ? 6.826 9.054 -10.756 1.00 95.19 226 CYS A CA 1
ATOM 1841 C C . CYS A 1 226 ? 8.066 8.235 -11.140 1.00 95.19 226 CYS A C 1
ATOM 1843 O O . CYS A 1 226 ? 7.951 7.227 -11.841 1.00 95.19 226 CYS A O 1
ATOM 1845 N N . PHE A 1 227 ? 9.239 8.614 -10.621 1.00 96.44 227 PHE A N 1
ATOM 1846 C CA . PHE A 1 227 ? 10.481 7.871 -10.823 1.00 96.44 227 PHE A CA 1
ATOM 1847 C C . PHE A 1 227 ? 10.360 6.435 -10.310 1.00 96.44 227 PHE A C 1
ATOM 1849 O O . PHE A 1 227 ? 10.618 5.484 -11.049 1.00 96.44 227 PHE A O 1
ATOM 1856 N N . GLN A 1 228 ? 9.924 6.256 -9.059 1.00 97.06 228 GLN A N 1
ATOM 1857 C CA . GLN A 1 228 ? 9.790 4.922 -8.474 1.00 97.06 228 GLN A CA 1
ATOM 1858 C C . GLN A 1 228 ? 8.743 4.070 -9.210 1.00 97.06 228 GLN A C 1
ATOM 1860 O O . GLN A 1 228 ? 8.953 2.863 -9.356 1.00 97.06 228 GLN A O 1
ATOM 1865 N N . LYS A 1 229 ? 7.664 4.670 -9.732 1.00 96.75 229 LYS A N 1
ATOM 1866 C CA . LYS A 1 229 ? 6.686 3.978 -10.584 1.00 96.75 229 LYS A CA 1
ATOM 1867 C C . LYS A 1 229 ? 7.316 3.475 -11.875 1.00 96.75 229 LYS A C 1
ATOM 1869 O O . LYS A 1 229 ? 7.221 2.280 -12.149 1.00 96.75 229 LYS A O 1
ATOM 1874 N N . VAL A 1 230 ? 7.979 4.347 -12.641 1.00 96.44 230 VAL A N 1
ATOM 1875 C CA . VAL A 1 230 ? 8.652 3.963 -13.898 1.00 96.44 230 VAL A CA 1
ATOM 1876 C C . VAL A 1 230 ? 9.690 2.880 -13.621 1.00 96.44 230 VAL A C 1
ATOM 1878 O O . VAL A 1 230 ? 9.728 1.856 -14.297 1.00 96.44 230 VAL A O 1
ATOM 1881 N N . ARG A 1 231 ? 10.468 3.039 -12.549 1.00 96.56 231 ARG A N 1
ATOM 1882 C CA . ARG A 1 231 ? 11.444 2.046 -12.103 1.00 96.56 231 ARG A CA 1
ATOM 1883 C C . ARG A 1 231 ? 10.814 0.678 -11.828 1.00 96.56 231 ARG A C 1
ATOM 1885 O O . ARG A 1 231 ? 11.385 -0.335 -12.225 1.00 96.56 231 ARG A O 1
ATOM 1892 N N . GLN A 1 232 ? 9.675 0.607 -11.132 1.00 97.69 232 GLN A N 1
ATOM 1893 C CA . GL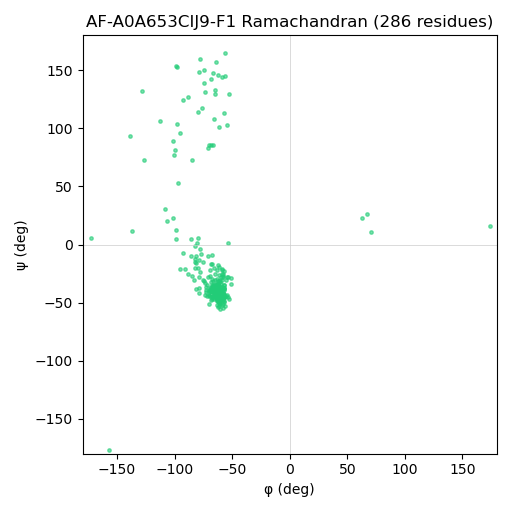N A 1 232 ? 8.999 -0.678 -10.903 1.00 97.69 232 GLN A CA 1
ATOM 1894 C C . GLN A 1 232 ? 8.391 -1.251 -12.183 1.00 97.69 232 GLN A C 1
ATOM 1896 O O . GLN A 1 232 ? 8.470 -2.461 -12.380 1.00 97.69 232 GLN A O 1
ATOM 1901 N N . GLN A 1 233 ? 7.847 -0.404 -13.059 1.00 96.81 233 GLN A N 1
ATOM 1902 C CA . GLN A 1 233 ? 7.290 -0.820 -14.344 1.00 96.81 233 GLN A CA 1
ATOM 1903 C C . GLN A 1 233 ? 8.368 -1.468 -15.223 1.00 96.81 233 GLN A C 1
ATOM 1905 O O . GLN A 1 233 ? 8.212 -2.605 -15.654 1.00 96.81 233 GLN A O 1
ATOM 1910 N N . VAL A 1 234 ? 9.521 -0.814 -15.372 1.00 96.44 234 VAL A N 1
ATOM 1911 C CA . VAL A 1 234 ? 10.675 -1.349 -16.112 1.00 96.44 234 VAL A CA 1
ATOM 1912 C C . VAL A 1 234 ? 11.204 -2.643 -15.487 1.00 96.44 234 VAL A C 1
ATOM 1914 O O . VAL A 1 234 ? 11.505 -3.597 -16.196 1.00 96.44 234 VAL A O 1
ATOM 1917 N N . LYS A 1 235 ? 11.264 -2.735 -14.152 1.00 95.69 235 LYS A N 1
ATOM 1918 C CA . LYS A 1 235 ? 11.637 -3.988 -13.470 1.00 95.69 235 LYS A CA 1
ATOM 1919 C C . LYS A 1 235 ? 10.630 -5.116 -13.699 1.00 95.69 235 LYS A C 1
ATOM 1921 O O . LYS A 1 235 ? 11.023 -6.278 -13.662 1.00 95.69 235 LYS A O 1
ATOM 1926 N N . CYS A 1 236 ? 9.350 -4.797 -13.885 1.00 96.50 236 CYS A N 1
ATOM 1927 C CA . CYS A 1 236 ? 8.321 -5.776 -14.231 1.00 96.50 236 CYS A CA 1
ATOM 1928 C C . CYS A 1 236 ? 8.554 -6.331 -15.636 1.00 96.50 236 CYS A C 1
ATOM 1930 O O . CYS A 1 236 ? 8.605 -7.544 -15.804 1.00 96.50 236 CYS A O 1
ATOM 1932 N N . TYR A 1 237 ? 8.807 -5.449 -16.597 1.00 95.56 237 TYR A N 1
ATOM 1933 C CA . TYR A 1 237 ? 9.116 -5.816 -17.975 1.00 95.56 237 TYR A CA 1
ATOM 1934 C C . TYR A 1 237 ? 10.404 -6.624 -18.125 1.00 95.56 237 TYR A C 1
ATOM 1936 O O . TYR A 1 237 ? 10.411 -7.655 -18.791 1.00 95.56 237 TYR A O 1
ATOM 1944 N N . LEU A 1 238 ? 11.464 -6.249 -17.405 1.00 92.81 238 LEU A N 1
ATOM 1945 C CA . LEU A 1 238 ? 12.686 -7.055 -17.313 1.00 92.81 238 LEU A CA 1
ATOM 1946 C C . LEU A 1 238 ? 12.413 -8.471 -16.784 1.00 92.81 238 LEU A C 1
ATOM 1948 O O . LEU A 1 238 ? 13.002 -9.438 -17.257 1.00 92.81 238 LEU A O 1
ATOM 1952 N N . GLN A 1 239 ? 11.519 -8.604 -15.801 1.00 93.25 239 GLN A N 1
ATOM 1953 C CA . GLN A 1 239 ? 11.144 -9.908 -15.264 1.00 93.25 239 GLN A CA 1
ATOM 1954 C C . GLN A 1 239 ? 10.316 -10.725 -16.265 1.00 93.25 239 GLN A C 1
ATOM 1956 O O . GLN A 1 239 ? 10.550 -11.925 -16.382 1.00 93.25 239 GLN A O 1
ATOM 1961 N N . MET A 1 240 ? 9.403 -10.094 -17.006 1.00 91.38 240 MET A N 1
ATOM 1962 C CA . MET A 1 240 ? 8.664 -10.740 -18.100 1.00 91.38 240 MET A CA 1
ATOM 1963 C C . MET A 1 240 ? 9.626 -11.271 -19.171 1.00 91.38 240 MET A C 1
ATOM 1965 O O . MET A 1 240 ? 9.587 -12.458 -19.485 1.00 91.38 240 MET A O 1
ATOM 1969 N N . ALA A 1 241 ? 10.588 -10.451 -19.603 1.00 89.19 241 ALA A N 1
ATOM 1970 C CA . ALA A 1 241 ? 11.621 -10.860 -20.556 1.00 89.19 241 ALA A CA 1
ATOM 1971 C C . ALA A 1 241 ? 12.491 -12.025 -20.046 1.00 89.19 241 ALA A C 1
ATOM 1973 O O . ALA A 1 241 ? 12.926 -12.865 -20.827 1.00 89.19 241 ALA A O 1
ATOM 1974 N N . SER A 1 242 ? 12.736 -12.117 -18.732 1.00 86.56 242 SER A N 1
ATOM 1975 C CA . SER A 1 242 ? 13.449 -13.263 -18.139 1.00 86.56 242 SER A CA 1
ATOM 1976 C C . SER A 1 242 ? 12.605 -14.539 -18.031 1.00 86.56 242 SER A C 1
ATOM 1978 O O . SER A 1 242 ? 13.145 -15.613 -17.788 1.00 86.56 242 SER A O 1
ATOM 1980 N N . MET A 1 243 ? 11.284 -14.420 -18.173 1.00 84.94 243 MET A N 1
ATOM 1981 C CA . MET A 1 243 ? 10.318 -15.521 -18.135 1.00 84.94 243 MET A CA 1
ATOM 1982 C C . MET A 1 243 ? 9.863 -15.941 -19.549 1.00 84.94 243 MET A C 1
ATOM 1984 O O . MET A 1 243 ? 8.808 -16.555 -19.678 1.00 84.94 243 MET A O 1
ATOM 1988 N N . ASN A 1 244 ? 10.666 -15.644 -20.580 1.00 78.12 244 ASN A N 1
ATOM 1989 C CA . ASN A 1 244 ? 10.419 -15.923 -22.006 1.00 78.12 244 ASN A CA 1
ATOM 1990 C C . ASN A 1 244 ? 9.250 -15.148 -22.641 1.00 78.12 244 ASN A C 1
ATOM 1992 O O . ASN A 1 244 ? 8.667 -15.607 -23.619 1.00 78.12 244 ASN A O 1
ATOM 1996 N N . ASP A 1 245 ? 8.905 -13.973 -22.111 1.00 78.75 245 ASP A N 1
ATOM 1997 C CA . ASP A 1 245 ? 7.999 -13.041 -22.789 1.00 78.75 245 ASP A CA 1
ATOM 1998 C C . ASP A 1 245 ? 8.811 -12.006 -23.583 1.00 78.75 245 ASP A C 1
ATOM 2000 O O . ASP A 1 245 ? 9.288 -11.008 -23.032 1.00 78.75 245 ASP A O 1
ATOM 2004 N N . GLU A 1 246 ? 8.997 -12.267 -24.879 1.00 70.94 246 GLU A N 1
ATOM 2005 C CA . GLU A 1 246 ? 9.795 -11.429 -25.787 1.00 70.94 246 GLU A CA 1
ATOM 2006 C C . GLU A 1 246 ? 9.260 -9.990 -25.897 1.00 70.94 246 GLU A C 1
ATOM 2008 O O . GLU A 1 246 ? 10.038 -9.044 -26.058 1.00 70.94 246 GLU A O 1
ATOM 2013 N N . ASN A 1 247 ? 7.951 -9.786 -25.706 1.00 83.25 247 ASN A N 1
ATOM 2014 C CA . ASN A 1 247 ? 7.330 -8.460 -25.782 1.00 83.25 247 ASN A CA 1
ATOM 2015 C C . ASN A 1 247 ? 7.721 -7.566 -24.602 1.00 83.25 247 ASN A C 1
ATOM 2017 O O . ASN A 1 247 ? 7.808 -6.343 -24.750 1.00 83.25 247 ASN A O 1
ATOM 2021 N N . GLY A 1 248 ? 8.026 -8.165 -23.445 1.00 84.38 248 GLY A N 1
ATOM 2022 C CA . GLY A 1 248 ? 8.375 -7.424 -22.236 1.00 84.38 248 GLY A CA 1
ATOM 2023 C C . GLY A 1 248 ? 9.563 -6.485 -22.449 1.00 84.38 248 GLY A C 1
ATOM 2024 O O . GLY A 1 248 ? 9.588 -5.379 -21.913 1.00 84.38 248 GLY A O 1
ATOM 2025 N N . LEU A 1 249 ? 10.532 -6.876 -23.278 1.00 86.81 249 LEU A N 1
ATOM 2026 C CA . LEU A 1 249 ? 11.711 -6.055 -23.531 1.00 86.81 249 LEU A CA 1
ATOM 2027 C C . LEU A 1 249 ? 11.400 -4.818 -24.381 1.00 86.81 249 LEU A C 1
ATOM 2029 O O . LEU A 1 249 ? 11.852 -3.717 -24.055 1.00 86.81 249 LEU A O 1
ATOM 2033 N N . SER A 1 250 ? 10.609 -5.002 -25.440 1.00 88.88 250 SER A N 1
ATOM 2034 C CA . SER A 1 250 ? 10.169 -3.916 -26.319 1.00 88.88 250 SER A CA 1
ATOM 2035 C C . SER A 1 250 ? 9.341 -2.892 -25.540 1.00 88.88 250 SER A C 1
ATOM 2037 O O . SER A 1 250 ? 9.652 -1.700 -25.561 1.00 88.88 250 SER A O 1
ATOM 2039 N N . GLU A 1 251 ? 8.361 -3.356 -24.758 1.00 92.06 251 GLU A N 1
ATOM 2040 C CA . GLU A 1 251 ? 7.523 -2.484 -23.924 1.00 92.06 251 GLU A CA 1
ATOM 2041 C C . GLU A 1 251 ? 8.344 -1.731 -22.864 1.00 92.06 251 GLU A C 1
ATOM 2043 O O . GLU A 1 251 ? 8.153 -0.533 -22.637 1.00 92.06 251 GLU A O 1
ATOM 2048 N N . GLY A 1 252 ? 9.314 -2.398 -22.230 1.00 92.00 252 GLY A N 1
ATOM 2049 C CA . GLY A 1 252 ? 10.208 -1.761 -21.263 1.00 92.00 252 GLY A CA 1
ATOM 2050 C C . GLY A 1 252 ? 11.055 -0.639 -21.875 1.00 92.00 252 GLY A C 1
ATOM 2051 O O . GLY A 1 252 ? 11.205 0.430 -21.269 1.00 92.00 252 GLY A O 1
ATOM 2052 N N . LEU A 1 253 ? 11.588 -0.856 -23.082 1.00 92.00 253 LEU A N 1
ATOM 2053 C CA . LEU A 1 253 ? 12.348 0.151 -23.826 1.00 92.00 253 LEU A CA 1
ATOM 2054 C C . LEU A 1 253 ? 11.468 1.322 -24.271 1.00 92.00 253 LEU A C 1
ATOM 2056 O O . LEU A 1 253 ? 11.911 2.474 -24.197 1.00 92.00 253 LEU A O 1
ATOM 2060 N N . GLU A 1 254 ? 10.230 1.054 -24.684 1.00 93.06 254 GLU A N 1
ATOM 2061 C CA . GLU A 1 254 ? 9.255 2.086 -25.036 1.00 93.06 254 GLU A CA 1
ATOM 2062 C C . GLU A 1 254 ? 8.940 2.984 -23.832 1.00 93.06 254 GLU A C 1
ATOM 2064 O O . GLU A 1 254 ? 9.042 4.210 -23.927 1.00 93.06 254 GLU A O 1
ATOM 2069 N N . VAL A 1 255 ? 8.661 2.396 -22.664 1.00 93.44 255 VAL A N 1
ATOM 2070 C CA . VAL A 1 255 ? 8.397 3.156 -21.430 1.00 93.44 255 VAL A CA 1
ATOM 2071 C C . VAL A 1 255 ? 9.566 4.071 -21.069 1.00 93.44 255 VAL A C 1
ATOM 2073 O O . VAL A 1 255 ? 9.353 5.237 -20.725 1.00 93.44 255 VAL A O 1
ATOM 2076 N N . LEU A 1 256 ? 10.807 3.583 -21.164 1.00 92.69 256 LEU A N 1
ATOM 2077 C CA . LEU A 1 256 ? 11.983 4.418 -20.904 1.00 92.69 256 LEU A CA 1
ATOM 2078 C C . LEU A 1 256 ? 12.164 5.524 -21.944 1.00 92.69 256 LEU A C 1
ATOM 2080 O O . LEU A 1 256 ? 12.584 6.622 -21.586 1.00 92.69 256 LEU A O 1
ATOM 2084 N N . SER A 1 257 ? 11.851 5.252 -23.209 1.00 90.19 257 SER A N 1
ATOM 2085 C CA . SER A 1 257 ? 12.001 6.222 -24.300 1.00 90.19 257 SER A CA 1
ATOM 2086 C C . SER A 1 257 ? 10.952 7.334 -24.223 1.00 90.19 257 SER A C 1
ATOM 2088 O O . SER A 1 257 ? 11.268 8.494 -24.470 1.00 90.19 257 SER A O 1
ATOM 2090 N N . ASN A 1 258 ? 9.737 7.004 -23.779 1.00 90.88 258 ASN A N 1
ATOM 2091 C CA . ASN A 1 258 ? 8.646 7.957 -23.572 1.00 90.88 258 ASN A CA 1
ATOM 2092 C C . ASN A 1 258 ? 8.743 8.716 -22.233 1.00 90.88 258 ASN A C 1
ATOM 2094 O O . ASN A 1 258 ? 8.011 9.684 -21.999 1.00 90.88 258 ASN A O 1
ATOM 2098 N N . THR A 1 259 ? 9.650 8.315 -21.337 1.00 91.06 259 THR A N 1
ATOM 2099 C CA . THR A 1 259 ? 9.871 9.006 -20.062 1.00 91.06 259 THR A CA 1
ATOM 2100 C C . THR A 1 259 ? 10.673 10.289 -20.287 1.00 91.06 259 THR A C 1
ATOM 2102 O O . THR A 1 259 ? 11.835 10.257 -20.685 1.00 91.06 259 THR A O 1
ATOM 2105 N N . LYS A 1 260 ? 10.079 11.447 -19.971 1.00 89.75 260 LYS A N 1
ATOM 2106 C CA . LYS A 1 260 ? 10.734 12.762 -20.089 1.00 89.75 260 LYS A CA 1
ATOM 2107 C C . LYS A 1 260 ? 11.820 12.949 -19.014 1.00 89.75 260 LYS A C 1
ATOM 2109 O O . LYS A 1 260 ? 11.578 13.563 -17.976 1.00 89.75 260 LYS A O 1
ATOM 2114 N N . MET A 1 261 ? 13.023 12.426 -19.271 1.00 85.19 261 MET A N 1
ATOM 2115 C CA . MET A 1 261 ? 14.143 12.371 -18.312 1.00 85.19 261 MET A CA 1
ATOM 2116 C C . MET A 1 261 ? 14.594 13.741 -17.775 1.00 85.19 261 MET A C 1
ATOM 2118 O O . MET A 1 261 ? 15.096 13.826 -16.660 1.00 85.19 261 MET A O 1
ATOM 2122 N N . GLN A 1 262 ? 14.353 14.820 -18.524 1.00 87.12 262 GLN A N 1
ATOM 2123 C CA . GLN A 1 262 ? 14.708 16.195 -18.146 1.00 87.12 262 GLN A CA 1
ATOM 2124 C C . GLN A 1 262 ? 14.079 16.686 -16.831 1.00 87.12 262 GLN A C 1
ATOM 2126 O O . GLN A 1 262 ? 14.590 17.623 -16.227 1.00 87.12 262 GLN A O 1
ATOM 2131 N N . TYR A 1 263 ? 12.973 16.077 -16.388 1.00 87.75 263 TYR A N 1
ATOM 2132 C CA . TYR A 1 263 ? 12.309 16.454 -15.137 1.00 87.75 263 TYR A CA 1
ATOM 2133 C C . TYR A 1 263 ? 12.892 15.752 -13.905 1.00 87.75 263 TYR A C 1
ATOM 2135 O O . TYR A 1 263 ? 12.534 16.104 -12.784 1.00 87.75 263 TYR A O 1
ATOM 2143 N N . PHE A 1 264 ? 13.764 14.759 -14.089 1.00 91.69 264 PHE A N 1
ATOM 2144 C CA . PHE A 1 264 ? 14.313 13.955 -13.003 1.00 91.69 264 PHE A CA 1
ATOM 2145 C C . PHE A 1 264 ? 15.707 14.430 -12.585 1.00 91.69 264 PHE A C 1
ATOM 2147 O O . PHE A 1 264 ? 16.465 15.000 -13.370 1.00 91.69 264 PHE A O 1
ATOM 2154 N N . GLN A 1 265 ? 16.058 14.166 -11.325 1.00 94.19 265 GLN A N 1
ATOM 2155 C CA . GLN A 1 265 ? 17.399 14.433 -10.802 1.00 94.19 265 GLN A CA 1
ATOM 2156 C C . GLN A 1 265 ? 18.452 13.574 -11.519 1.00 94.19 265 GLN A C 1
ATOM 2158 O O . GLN A 1 265 ? 18.141 12.510 -12.064 1.00 94.19 265 GLN A O 1
ATOM 2163 N N . LYS A 1 266 ? 19.713 14.021 -11.508 1.00 93.88 266 LYS A N 1
ATOM 2164 C CA . LYS A 1 266 ? 20.808 13.375 -12.253 1.00 93.88 266 LYS A CA 1
ATOM 2165 C C . LYS A 1 266 ? 20.981 11.905 -11.866 1.00 93.88 266 LYS A C 1
ATOM 2167 O O . LYS A 1 266 ? 21.189 11.065 -12.736 1.00 93.88 266 LYS A O 1
ATOM 2172 N N . GLU A 1 267 ? 20.818 11.588 -10.587 1.00 94.69 267 GLU A N 1
ATOM 2173 C CA . GLU A 1 267 ? 20.930 10.240 -10.029 1.00 94.69 267 GLU A CA 1
ATOM 2174 C C . GLU A 1 267 ? 19.817 9.317 -10.553 1.00 94.69 267 GLU A C 1
ATOM 2176 O O . GLU A 1 267 ? 20.068 8.168 -10.915 1.00 94.69 267 GLU A O 1
ATOM 2181 N N . MET A 1 268 ? 18.588 9.831 -10.656 1.00 94.81 268 MET A N 1
ATOM 2182 C CA . MET A 1 268 ? 17.433 9.098 -11.191 1.00 94.81 268 MET A CA 1
ATOM 2183 C C . MET A 1 268 ? 17.600 8.812 -12.684 1.00 94.81 268 MET A C 1
ATOM 2185 O O . MET A 1 268 ? 17.372 7.695 -13.149 1.00 94.81 268 MET A O 1
ATOM 2189 N N . THR A 1 269 ? 18.047 9.821 -13.430 1.00 93.19 269 THR A N 1
ATOM 2190 C CA . THR A 1 269 ? 18.321 9.713 -14.863 1.00 93.19 269 THR A CA 1
ATOM 2191 C C . THR A 1 269 ? 19.454 8.722 -15.145 1.00 93.19 269 THR A C 1
ATOM 2193 O O . THR A 1 269 ? 19.344 7.912 -16.064 1.00 93.19 269 THR A O 1
ATOM 2196 N N . ALA A 1 270 ? 20.507 8.708 -14.321 1.00 94.81 270 ALA A N 1
ATOM 2197 C CA . ALA A 1 270 ? 21.573 7.713 -14.415 1.00 94.81 270 ALA A CA 1
ATOM 2198 C C . ALA A 1 270 ? 21.049 6.279 -14.209 1.00 94.81 270 ALA A C 1
ATOM 2200 O O . ALA A 1 270 ? 21.410 5.380 -14.971 1.00 94.81 270 ALA A O 1
ATOM 2201 N N . GLU A 1 271 ? 20.148 6.058 -13.242 1.00 94.94 271 GLU A N 1
ATOM 2202 C CA . GLU A 1 271 ? 19.525 4.741 -13.047 1.00 94.94 271 GLU A CA 1
ATOM 2203 C C . GLU A 1 271 ? 18.671 4.326 -14.259 1.00 94.94 271 GLU A C 1
ATOM 2205 O O . GLU A 1 271 ? 18.705 3.161 -14.661 1.00 94.94 271 GLU A O 1
ATOM 2210 N N . PHE A 1 272 ? 17.953 5.255 -14.900 1.00 94.56 272 PHE A N 1
ATOM 2211 C CA . PHE A 1 272 ? 17.225 4.951 -16.137 1.00 94.56 272 PHE A CA 1
ATOM 2212 C C . PHE A 1 272 ? 18.147 4.542 -17.286 1.00 94.56 272 PHE A C 1
ATOM 2214 O O . PHE A 1 272 ? 17.843 3.569 -17.977 1.00 94.56 272 PHE A O 1
ATOM 2221 N N . TYR A 1 273 ? 19.283 5.218 -17.474 1.00 93.88 273 TYR A N 1
ATOM 2222 C CA . TYR A 1 273 ? 20.260 4.810 -18.486 1.00 93.88 273 TYR A CA 1
ATOM 2223 C C . TYR A 1 273 ? 20.855 3.430 -18.194 1.00 93.88 273 TYR A C 1
ATOM 2225 O O . TYR A 1 273 ? 20.980 2.620 -19.113 1.00 93.88 273 TYR A O 1
ATOM 2233 N N . ALA A 1 274 ? 21.136 3.117 -16.926 1.00 94.81 274 ALA A N 1
ATOM 2234 C CA . ALA A 1 274 ? 21.596 1.788 -16.530 1.00 94.81 274 ALA A CA 1
ATOM 2235 C C . ALA A 1 274 ? 20.551 0.697 -16.841 1.00 94.81 274 ALA A C 1
ATOM 2237 O O . ALA A 1 274 ? 20.891 -0.348 -17.398 1.00 94.81 274 ALA A O 1
ATOM 2238 N N . LEU A 1 275 ? 19.268 0.948 -16.547 1.00 93.31 275 LEU A N 1
ATOM 2239 C CA . LEU A 1 275 ? 18.172 0.027 -16.881 1.00 93.31 275 LEU A CA 1
ATOM 2240 C C . LEU A 1 275 ? 17.989 -0.132 -18.397 1.00 93.31 275 LEU A C 1
ATOM 2242 O O . LEU A 1 275 ? 17.761 -1.246 -18.868 1.00 93.31 275 LEU A O 1
ATOM 2246 N N . LYS A 1 276 ? 18.131 0.954 -19.167 1.00 92.00 276 LYS A N 1
ATOM 2247 C CA . LYS A 1 276 ? 18.082 0.916 -20.635 1.00 92.00 276 LYS A CA 1
ATOM 2248 C C . LYS A 1 276 ? 19.211 0.055 -21.206 1.00 92.00 276 LYS A C 1
ATOM 2250 O O . LYS A 1 276 ? 18.958 -0.801 -22.047 1.00 92.00 276 LYS A O 1
ATOM 2255 N N . GLY A 1 277 ? 20.438 0.239 -20.710 1.00 91.50 277 GLY A N 1
ATOM 2256 C CA . GLY A 1 277 ? 21.600 -0.564 -21.102 1.00 91.50 277 GLY A CA 1
ATOM 2257 C C . GLY A 1 277 ? 21.423 -2.050 -20.783 1.00 91.50 277 GLY A C 1
ATOM 2258 O O . GLY A 1 277 ? 21.698 -2.898 -21.627 1.00 91.50 277 GLY A O 1
ATOM 2259 N N . MET A 1 278 ? 20.877 -2.368 -19.604 1.00 90.81 278 MET A N 1
ATOM 2260 C CA . MET A 1 278 ? 20.549 -3.745 -19.224 1.00 90.81 278 MET A CA 1
ATOM 2261 C C . MET A 1 278 ? 19.533 -4.383 -20.180 1.00 90.81 278 MET A C 1
ATOM 2263 O O . MET A 1 278 ? 19.702 -5.541 -20.554 1.00 90.81 278 MET A O 1
ATOM 2267 N N . MET A 1 279 ? 18.510 -3.637 -20.609 1.00 89.31 279 MET A N 1
ATOM 2268 C CA . MET A 1 279 ? 17.536 -4.136 -21.581 1.00 89.31 279 MET A CA 1
ATOM 2269 C C . MET A 1 279 ? 18.162 -4.388 -22.958 1.00 89.31 279 MET A C 1
ATOM 2271 O O . MET A 1 279 ? 17.959 -5.459 -23.521 1.00 89.31 279 MET A O 1
ATOM 2275 N N . TYR A 1 280 ? 18.992 -3.480 -23.479 1.00 88.81 280 TYR A N 1
ATOM 2276 C CA . TYR A 1 280 ? 19.685 -3.725 -24.753 1.00 88.81 280 TYR A CA 1
ATOM 2277 C C . TYR A 1 280 ? 20.619 -4.938 -24.708 1.00 88.81 280 TYR A C 1
ATOM 2279 O O . TYR A 1 280 ? 20.642 -5.716 -25.658 1.00 88.81 280 TYR A O 1
ATOM 2287 N N . HIS A 1 281 ? 21.345 -5.130 -23.604 1.00 86.88 281 HIS A N 1
ATOM 2288 C CA . HIS A 1 281 ? 22.210 -6.299 -23.413 1.00 86.88 281 HIS A CA 1
ATOM 2289 C C . HIS A 1 281 ? 21.438 -7.621 -23.388 1.00 86.88 281 HIS A C 1
ATOM 2291 O O . HIS A 1 281 ? 21.944 -8.649 -23.826 1.00 86.88 281 HIS A O 1
ATOM 2297 N N . LEU A 1 282 ? 20.216 -7.622 -22.856 1.00 83.94 282 LEU A N 1
ATOM 2298 C CA . LEU A 1 282 ? 19.356 -8.802 -22.922 1.00 83.94 282 LEU A CA 1
ATOM 2299 C C . LEU A 1 282 ? 18.828 -9.014 -24.345 1.00 83.94 282 LEU A C 1
ATOM 2301 O O . LEU A 1 282 ? 18.831 -10.146 -24.807 1.00 83.94 282 LEU A O 1
ATOM 2305 N N . SER A 1 283 ? 18.467 -7.942 -25.060 1.00 78.06 283 SER A N 1
ATOM 2306 C CA . SER A 1 283 ? 17.991 -8.006 -26.453 1.00 78.06 283 SER A CA 1
ATOM 2307 C C . SER A 1 283 ? 19.013 -8.651 -27.386 1.00 78.06 283 SER A C 1
ATOM 2309 O O . SER A 1 283 ? 18.681 -9.523 -28.182 1.00 78.06 283 SER A O 1
ATOM 2311 N N . SER A 1 284 ? 20.286 -8.262 -27.258 1.00 70.00 284 SER A N 1
ATOM 2312 C CA . SER A 1 284 ? 21.361 -8.788 -28.104 1.00 70.00 284 SER A CA 1
ATOM 2313 C C . SER A 1 284 ? 21.636 -10.277 -27.888 1.00 70.00 284 SER A C 1
ATOM 2315 O O . SER A 1 284 ? 22.197 -10.911 -28.773 1.00 70.00 284 SER A O 1
ATOM 2317 N N . LYS A 1 285 ? 21.227 -10.851 -26.748 1.00 60.81 285 LYS A N 1
ATOM 2318 C CA . LYS A 1 285 ? 21.318 -12.296 -26.487 1.00 60.81 285 LYS A CA 1
ATOM 2319 C C . LYS A 1 285 ? 20.200 -13.116 -27.133 1.00 60.81 285 LYS A C 1
ATOM 2321 O O . LYS A 1 285 ? 20.384 -14.315 -27.269 1.00 60.81 285 LYS A O 1
ATOM 2326 N N . TYR A 1 286 ? 19.073 -12.496 -27.490 1.00 54.78 286 TYR A N 1
ATOM 2327 C CA . TYR A 1 286 ? 17.943 -13.157 -28.161 1.00 54.78 286 TYR A CA 1
ATOM 2328 C C . TYR A 1 286 ? 18.012 -13.052 -29.697 1.00 54.78 286 TYR A C 1
ATOM 2330 O O . TYR A 1 286 ? 17.204 -13.657 -30.390 1.00 54.78 286 TYR A O 1
ATOM 2338 N N . LEU A 1 287 ? 18.965 -12.279 -30.232 1.00 52.25 287 LEU A N 1
ATOM 2339 C CA . LEU A 1 287 ? 19.201 -12.094 -31.672 1.00 52.25 287 LEU A CA 1
ATOM 2340 C C . LEU A 1 287 ? 20.347 -12.971 -32.225 1.00 52.25 287 LEU A C 1
ATOM 2342 O O . LEU A 1 287 ? 20.802 -12.735 -33.344 1.00 52.25 287 LEU A O 1
ATOM 2346 N N . VAL A 1 288 ? 20.813 -13.958 -31.451 1.00 41.19 288 VAL A N 1
ATOM 2347 C CA . VAL A 1 288 ? 21.782 -15.000 -31.848 1.00 41.19 288 VAL A CA 1
ATOM 2348 C C . VAL A 1 288 ? 21.129 -16.358 -31.656 1.00 41.19 288 VAL A C 1
ATOM 2350 O O . VAL A 1 288 ? 21.275 -17.202 -32.565 1.00 41.19 288 VAL A O 1
#

Nearest PDB structures (foldseek):
  7kts-assembly1_A  TM=9.408E-01  e=4.466E-16  Homo sapiens
  8xvv-assembly1_L  TM=9.431E-01  e=1.009E-15  Homo sapiens
  9c47-assembly1_C  TM=9.243E-01  e=3.747E-15  Homo sapiens
  8qri-assembly1_C  TM=9.299E-01  e=3.290E-14  Homo sapiens
  8h7g-assembly1_C  TM=9.198E-01  e=2.522E-13  Homo sapiens

Sequence (288 aa):
MGDPNGIRQKRREQTLLAVGKRLADPKLGRDEGSPDHRRIQLPKEMAWKITMYGGYLLICQPDENKLLKFVERYVESASNMSLTEWRRLPHIVSHIHLPYLQAAQQIMELQEAYQIHKGLKQGYQNSLHDMKAIVKTWRNRLPVIADDLSHWNDIFTWRQHHYQVIVNHYESNRDSTTTNSMLGVHASAQSIIHFGKIARKHKLTSVCLDTLNKIYSISSVPIVDCFQKVRQQVKCYLQMASMNDENGLSEGLEVLSNTKMQYFQKEMTAEFYALKGMMYHLSSKYLV

Foldseek 3Di:
DDDPVVVVVVVVVVVLVVLLVCVLDPPNVPDPDDDPDPPPPDPLLCVLVSLLVNLLCCLLPPDPPDDLVCSVVSLVVSLVSLVVVLVVDDPDDDPVNVVSVLSVVSSVLSVLLSLLSVLLVVVDPVSLVSVLVSLVVLLVDADDLPDDLVSLCVSLVSLLSSLVVQLVSDVVVPDPCPVRSVSSLASNLSSLLVSLLSCVVVVNLVSSLVSLVCNVVRPDHDPVSVLSSLVSLLVSLVVCVVVVNPVSLVVSLVSLVPDPLVVDDPVSSVVSVVSNVVSVVSVVVVVD